Protein AF-A0A2V2DXI4-F1 (afdb_monomer)

Sequence (192 aa):
MDDRGEFLRASFVPLRGREAAPEGGEKAQSMTRRKEFWTGEEGLRLVEGWARDGEDDRSIARHMGVPERTLRRWRRALEKLDEAIRRGRGAAWDVETALLYKATGYDKPVMKTYKVKCVDYDPATGKKVREREELKTAEEEVHVPGNTTAQVFWLKNRRPDRWRDKPGAPDTAAEEDDNLFAALAEAVEREV

Foldseek 3Di:
DDDDDDPPDPPPPDDDDPPPPPVPVVVVVVVVVLLVCCLDPVVLQVLLQCLLVVDDLCVSCVVSVHHSVVSVVSLVVRVSSVVSSVNSVVNVVVVVVVLVCQAAWDKDWDWDWDFDWDFDADPVPRDTDDTDTDTDIDTDIDIDHHDPVSVLVVCCVPCVVPRPPDPDDPPPPPPDPVVVVVVVVVVVVVVD

Secondary structure (DSSP, 8-state):
---------------------SHHHHHHHHHHHHHHHHHSHHHHHHHHHHHHTT--HHHHHHHTTS-HHHHHHHHHH-HHHHHHHHHHHHHHHHHHHHHHHHHHEEEEEEEEEEEEEEEEEPTTT--EEEEEEEEEEEEEEEEEEPPHHHHHHHHHHH-HHHH-SS-PPPTT-SSSHHHHHHHHHHHHHTT-

Solvent-accessible surface area (backbone atoms only — not comparable to full-atom values): 11484 Å² total; per-residue (Å²): 140,74,91,79,86,82,78,81,73,81,80,79,75,76,94,80,76,82,75,76,71,70,62,70,59,57,55,49,53,54,49,51,55,49,50,53,46,45,71,31,72,68,38,32,51,52,47,16,49,44,22,44,74,63,55,51,70,60,54,52,16,55,77,67,74,42,57,47,73,53,46,57,51,41,40,77,75,32,62,68,47,38,47,26,36,49,53,15,42,44,54,48,51,54,50,51,50,52,46,46,43,43,29,68,27,49,75,43,78,43,82,45,78,41,83,40,78,48,70,46,59,38,92,89,75,71,46,82,73,46,80,47,82,42,82,44,76,46,83,40,80,45,78,41,77,43,34,67,68,49,42,52,54,50,42,28,73,76,42,39,90,80,52,38,98,67,74,69,79,72,97,72,81,83,83,66,68,72,64,56,57,52,55,53,50,55,54,57,65,71,76,113

Nearest PDB structures (foldseek):
  3wev-assembly1_A  TM=4.164E-01  e=8.731E+00  Marinomonas mediterranea MMB-1
  3wev-assembly1_B  TM=4.147E-01  e=8.731E+00  Marinomonas mediterranea MMB-1
  4zor-assembly1_E  TM=2.091E-01  e=1.242E+00  Emesvirus zinderi
  1aq3-assembly1_A  TM=2.315E-01  e=2.524E+00  Escherichia phage MS2
  8y3v-assembly1_C  TM=2.127E-01  e=3.598E+00  Emesvirus zinderi

Mean predicted aligned error: 18.74 Å

pLDDT: mean 72.5, std 16.74, range [34.12, 93.12]

Radius of gyration: 37.99 Å; Cα contacts (8 Å, |Δi|>4): 162; chains: 1; bounding box: 105×72×119 Å

Structure (mmCIF, N/CA/C/O backbone):
data_AF-A0A2V2DXI4-F1
#
_entry.id   AF-A0A2V2DXI4-F1
#
loop_
_atom_site.group_PDB
_atom_site.id
_atom_site.type_symbol
_atom_site.label_atom_id
_atom_site.label_alt_id
_atom_site.label_comp_id
_atom_site.label_asym_id
_atom_site.label_entity_id
_atom_site.label_seq_id
_atom_site.pdbx_PDB_ins_code
_atom_site.Cartn_x
_atom_site.Cartn_y
_atom_site.Cartn_z
_atom_site.occupancy
_atom_site.B_iso_or_equiv
_atom_site.auth_seq_id
_atom_site.auth_comp_id
_atom_site.auth_asym_id
_atom_site.auth_atom_id
_atom_site.pdbx_PDB_model_num
ATOM 1 N N . MET A 1 1 ? 67.296 -21.202 -67.507 1.00 36.28 1 MET A N 1
ATOM 2 C CA . MET A 1 1 ? 67.569 -20.138 -68.487 1.00 36.28 1 MET A CA 1
ATOM 3 C C . MET A 1 1 ? 66.246 -19.800 -69.148 1.00 36.28 1 MET A C 1
ATOM 5 O O . MET A 1 1 ? 65.795 -20.569 -69.978 1.00 36.28 1 MET A O 1
ATOM 9 N N . ASP A 1 2 ? 65.485 -18.797 -68.752 1.00 43.41 2 ASP A N 1
ATOM 10 C CA . ASP A 1 2 ? 65.705 -17.735 -67.785 1.00 43.41 2 ASP A CA 1
ATOM 11 C C . ASP A 1 2 ? 64.341 -17.295 -67.258 1.00 43.41 2 ASP A C 1
ATOM 13 O O . ASP A 1 2 ? 63.344 -17.273 -67.982 1.00 43.41 2 ASP A O 1
ATOM 17 N N . ASP A 1 3 ? 64.349 -16.978 -65.969 1.00 38.50 3 ASP A N 1
ATOM 18 C CA . ASP A 1 3 ? 63.414 -16.113 -65.268 1.00 38.50 3 ASP A CA 1
ATOM 19 C C . ASP A 1 3 ? 62.831 -15.014 -66.164 1.00 38.50 3 ASP A C 1
ATOM 21 O O . ASP A 1 3 ? 63.582 -14.336 -66.861 1.00 38.50 3 ASP A O 1
ATOM 25 N N . ARG A 1 4 ? 61.524 -14.748 -66.049 1.00 41.25 4 ARG A N 1
ATOM 26 C CA . ARG A 1 4 ? 61.014 -13.621 -65.243 1.00 41.25 4 ARG A CA 1
ATOM 27 C C . ARG A 1 4 ? 59.522 -13.792 -64.983 1.00 41.25 4 ARG A C 1
ATOM 29 O O . ARG A 1 4 ? 58.715 -13.834 -65.905 1.00 41.25 4 ARG A O 1
ATOM 36 N N . GLY A 1 5 ? 59.171 -13.850 -63.702 1.00 37.97 5 GLY A N 1
ATOM 37 C CA . GLY A 1 5 ? 57.794 -13.765 -63.245 1.00 37.97 5 GLY A CA 1
ATOM 38 C C . GLY A 1 5 ? 57.197 -12.382 -63.503 1.00 37.97 5 GLY A C 1
ATOM 39 O O . GLY A 1 5 ? 57.732 -11.367 -63.055 1.00 37.97 5 GLY A O 1
ATOM 40 N N . GLU A 1 6 ? 56.048 -12.358 -64.171 1.00 41.03 6 GLU A N 1
ATOM 41 C CA . GLU A 1 6 ? 55.136 -11.220 -64.163 1.00 41.03 6 GLU A CA 1
ATOM 42 C C . GLU A 1 6 ? 54.137 -11.397 -63.021 1.00 41.03 6 GLU A C 1
ATOM 44 O O . GLU A 1 6 ? 53.105 -12.058 -63.114 1.00 41.03 6 GLU A O 1
ATOM 49 N N . PHE A 1 7 ? 54.503 -10.791 -61.894 1.00 36.44 7 PHE A N 1
ATOM 50 C CA . PHE A 1 7 ? 53.617 -10.501 -60.781 1.00 36.44 7 PHE A CA 1
ATOM 51 C C . PHE A 1 7 ? 52.479 -9.594 -61.269 1.00 36.44 7 PHE A C 1
ATOM 53 O O . PHE A 1 7 ? 52.655 -8.379 -61.395 1.00 36.44 7 PHE A O 1
ATOM 60 N N . LEU A 1 8 ? 51.291 -10.163 -61.488 1.00 42.94 8 LEU A N 1
ATOM 61 C CA . LEU A 1 8 ? 50.055 -9.386 -61.499 1.00 42.94 8 LEU A CA 1
ATOM 62 C C . LEU A 1 8 ? 49.864 -8.805 -60.098 1.00 42.94 8 LEU A C 1
ATOM 64 O O . LEU A 1 8 ? 49.482 -9.483 -59.144 1.00 42.94 8 LEU A O 1
ATOM 68 N N . ARG A 1 9 ? 50.236 -7.530 -59.985 1.00 43.06 9 ARG A N 1
ATOM 69 C CA . ARG A 1 9 ? 50.125 -6.710 -58.789 1.00 43.06 9 ARG A CA 1
ATOM 70 C C . ARG A 1 9 ? 48.701 -6.775 -58.254 1.00 43.06 9 ARG A C 1
ATOM 72 O O . ARG A 1 9 ? 47.764 -6.317 -58.900 1.00 43.06 9 ARG A O 1
ATOM 79 N N . ALA A 1 10 ? 48.593 -7.275 -57.029 1.00 40.75 10 ALA A N 1
ATOM 80 C CA . ALA A 1 10 ? 47.489 -6.998 -56.137 1.00 40.75 10 ALA A CA 1
ATOM 81 C C . ALA A 1 10 ? 47.243 -5.481 -56.092 1.00 40.75 10 ALA A C 1
ATOM 83 O O . ALA A 1 10 ? 48.003 -4.727 -55.482 1.00 40.75 10 ALA A O 1
ATOM 84 N N . SER A 1 11 ? 46.170 -5.026 -56.730 1.00 34.12 11 SER A N 1
ATOM 85 C CA . SER A 1 11 ? 45.548 -3.741 -56.439 1.00 34.12 11 SER A CA 1
ATOM 86 C C . SER A 1 11 ? 44.779 -3.881 -55.126 1.00 34.12 11 SER A C 1
ATOM 88 O O . SER A 1 11 ? 43.558 -3.992 -55.077 1.00 34.12 11 SER A O 1
ATOM 90 N N . PHE A 1 12 ? 45.544 -3.887 -54.034 1.00 39.78 12 PHE A N 1
ATOM 91 C CA . PHE A 1 12 ? 45.064 -3.560 -52.700 1.00 39.78 12 PHE A CA 1
ATOM 92 C C . PHE A 1 12 ? 44.589 -2.102 -52.729 1.00 39.78 12 PHE A C 1
ATOM 94 O O . PHE A 1 12 ? 45.371 -1.171 -52.543 1.00 39.78 12 PHE A O 1
ATOM 101 N N . VAL A 1 13 ? 43.310 -1.897 -53.047 1.00 45.75 13 VAL A N 1
ATOM 102 C CA . VAL A 1 13 ? 42.637 -0.614 -52.841 1.00 45.75 13 VAL A CA 1
ATOM 103 C C . VAL A 1 13 ? 42.272 -0.552 -51.356 1.00 45.75 13 VAL A C 1
ATOM 105 O O . VAL A 1 13 ? 41.484 -1.377 -50.890 1.00 45.75 13 VAL A O 1
ATOM 108 N N . PRO A 1 14 ? 42.862 0.371 -50.580 1.00 36.50 14 PRO A N 1
ATOM 109 C CA . PRO A 1 14 ? 42.604 0.459 -49.157 1.00 36.50 14 PRO A CA 1
ATOM 110 C C . PRO A 1 14 ? 41.185 0.972 -48.905 1.00 36.50 14 PRO A C 1
ATOM 112 O O . PRO A 1 14 ? 40.717 1.924 -49.531 1.00 36.50 14 PRO A O 1
ATOM 115 N N . LEU A 1 15 ? 40.539 0.321 -47.939 1.00 46.78 15 LEU A N 1
ATOM 116 C CA . LEU A 1 15 ? 39.284 0.682 -47.287 1.00 46.78 15 LEU A CA 1
ATOM 117 C C . LEU A 1 15 ? 39.112 2.206 -47.161 1.00 46.78 15 LEU A C 1
ATOM 119 O O . LEU A 1 15 ? 39.779 2.856 -46.354 1.00 46.78 15 LEU A O 1
ATOM 123 N N . ARG A 1 16 ? 38.163 2.775 -47.907 1.00 39.03 16 ARG A N 1
ATOM 124 C CA . ARG A 1 16 ? 37.648 4.126 -47.673 1.00 39.03 16 ARG A CA 1
ATOM 125 C C . ARG A 1 16 ? 36.130 4.088 -47.741 1.00 39.03 16 ARG A C 1
ATOM 127 O O . ARG A 1 16 ? 35.568 3.781 -48.783 1.00 39.03 16 ARG A O 1
ATOM 134 N N . GLY A 1 17 ? 35.501 4.407 -46.613 1.00 34.81 17 GLY A N 1
ATOM 135 C CA . GLY A 1 17 ? 34.060 4.624 -46.528 1.00 34.81 17 GLY A CA 1
ATOM 136 C C . GLY A 1 17 ? 33.269 3.504 -45.861 1.00 34.81 17 GLY A C 1
ATOM 137 O O . GLY A 1 17 ? 32.209 3.139 -46.348 1.00 34.81 17 GLY A O 1
ATOM 138 N N . ARG A 1 18 ? 33.715 2.995 -44.704 1.00 40.88 18 ARG A N 1
ATOM 139 C CA . ARG A 1 18 ? 32.726 2.609 -43.690 1.00 40.88 18 ARG A CA 1
ATOM 140 C C . ARG A 1 18 ? 32.116 3.939 -43.246 1.00 40.88 18 ARG A C 1
ATOM 142 O O . ARG A 1 18 ? 32.742 4.646 -42.460 1.00 40.88 18 ARG A O 1
ATOM 149 N N . GLU A 1 19 ? 30.993 4.343 -43.839 1.00 37.78 19 GLU A N 1
ATOM 150 C CA . GLU A 1 19 ? 30.154 5.382 -43.244 1.00 37.78 19 GLU A CA 1
ATOM 151 C C . GLU A 1 19 ? 29.880 4.921 -41.815 1.00 37.78 19 GLU A C 1
ATOM 153 O O . GLU A 1 19 ? 29.182 3.936 -41.568 1.00 37.78 19 GLU A O 1
ATOM 158 N N . ALA A 1 20 ? 30.553 5.563 -40.862 1.00 43.47 20 ALA A N 1
ATOM 159 C CA . ALA A 1 20 ? 30.214 5.438 -39.467 1.00 43.47 20 ALA A CA 1
ATOM 160 C C . ALA A 1 20 ? 28.817 6.039 -39.343 1.00 43.47 20 ALA A C 1
ATOM 162 O O . ALA A 1 20 ? 28.656 7.258 -39.328 1.00 43.47 20 ALA A O 1
ATOM 163 N N . ALA A 1 21 ? 27.814 5.165 -39.328 1.00 39.69 21 ALA A N 1
ATOM 164 C CA . ALA A 1 21 ? 26.450 5.536 -39.025 1.00 39.69 21 ALA A CA 1
ATOM 165 C C . ALA A 1 21 ? 26.453 6.415 -37.757 1.00 39.69 21 ALA A C 1
ATOM 167 O O . ALA A 1 21 ? 27.116 6.052 -36.774 1.00 39.69 21 ALA A O 1
ATOM 168 N N . PRO A 1 22 ? 25.736 7.553 -37.731 1.00 42.88 22 PRO A N 1
ATOM 169 C CA . PRO A 1 22 ? 25.632 8.414 -36.555 1.00 42.88 22 PRO A CA 1
ATOM 170 C C . PRO A 1 22 ? 24.753 7.776 -35.460 1.00 42.88 22 PRO A C 1
ATOM 172 O O . PRO A 1 22 ? 23.960 8.442 -34.804 1.00 42.88 22 PRO A O 1
ATOM 175 N N . GLU A 1 23 ? 24.890 6.473 -35.205 1.00 51.91 23 GLU A N 1
ATOM 176 C CA . GLU A 1 23 ? 24.039 5.742 -34.264 1.00 51.91 23 GLU A CA 1
ATOM 177 C C . GLU A 1 23 ? 24.275 6.141 -32.801 1.00 51.91 23 GLU A C 1
ATOM 179 O O . GLU A 1 23 ? 23.412 5.921 -31.952 1.00 51.91 23 GLU A O 1
ATOM 184 N N . GLY A 1 24 ? 25.426 6.737 -32.477 1.00 48.44 24 GLY A N 1
ATOM 185 C CA . GLY A 1 24 ? 25.733 7.176 -31.114 1.00 48.44 24 GLY A CA 1
ATOM 186 C C . GLY A 1 24 ? 24.965 8.432 -30.684 1.00 48.44 24 GLY A C 1
ATOM 187 O O . GLY A 1 24 ? 24.559 8.536 -29.527 1.00 48.44 24 GLY A O 1
ATOM 188 N N . GLY A 1 25 ? 24.739 9.369 -31.612 1.00 43.16 25 GLY A N 1
ATOM 189 C CA . GLY A 1 25 ? 24.127 10.673 -31.331 1.00 43.16 25 GLY A CA 1
ATOM 190 C C . GLY A 1 25 ? 22.606 10.610 -31.192 1.00 43.16 25 GLY A C 1
ATOM 191 O O . GLY A 1 25 ? 22.052 11.125 -30.220 1.00 43.16 25 GLY A O 1
ATOM 192 N N . GLU A 1 26 ? 21.928 9.910 -32.106 1.00 49.62 26 GLU A N 1
ATOM 193 C CA . GLU A 1 26 ? 20.466 9.749 -32.075 1.00 49.62 26 GLU A CA 1
ATOM 194 C C . GLU A 1 26 ? 20.000 8.903 -30.885 1.00 49.62 26 GLU A C 1
ATOM 196 O O . GLU A 1 26 ? 19.029 9.251 -30.207 1.00 49.62 26 GLU A O 1
ATOM 201 N N . LYS A 1 27 ? 20.726 7.824 -30.554 1.00 53.38 27 LYS A N 1
ATOM 202 C CA . LYS A 1 27 ? 20.421 6.988 -29.380 1.00 53.38 27 LYS A CA 1
ATOM 203 C C . LYS A 1 27 ? 20.588 7.773 -28.074 1.00 53.38 27 LYS A C 1
ATOM 205 O O . LYS A 1 27 ? 19.775 7.605 -27.165 1.00 53.38 27 LYS A O 1
ATOM 210 N N . ALA A 1 28 ? 21.584 8.659 -27.984 1.00 55.88 28 ALA A N 1
ATOM 211 C CA . ALA A 1 28 ? 21.785 9.525 -26.823 1.00 55.88 28 ALA A CA 1
ATOM 212 C C . ALA A 1 28 ? 20.678 10.587 -26.689 1.00 55.88 28 ALA A C 1
ATOM 214 O O . ALA A 1 28 ? 20.107 10.729 -25.608 1.00 55.88 28 ALA A O 1
ATOM 215 N N . GLN A 1 29 ? 20.301 11.265 -27.780 1.00 54.53 29 GLN A N 1
ATOM 216 C CA . GLN A 1 29 ? 19.187 12.228 -27.782 1.00 54.53 29 GLN A CA 1
ATOM 217 C C . GLN A 1 29 ? 17.843 11.558 -27.446 1.00 54.53 29 GLN A C 1
ATOM 219 O O . GLN A 1 29 ? 17.057 12.085 -26.658 1.00 54.53 29 GLN A O 1
ATOM 224 N N . SER A 1 30 ? 17.611 10.350 -27.966 1.00 63.38 30 SER A N 1
ATOM 225 C CA . SER A 1 30 ? 16.450 9.514 -27.639 1.00 63.38 30 SER A CA 1
ATOM 226 C C . SER A 1 30 ? 16.413 9.106 -26.158 1.00 63.38 30 SER A C 1
ATOM 228 O O . SER A 1 30 ? 15.341 9.042 -25.554 1.00 63.38 30 SER A O 1
ATOM 230 N N . MET A 1 31 ? 17.564 8.828 -25.540 1.00 65.94 31 MET A N 1
ATOM 231 C CA . MET A 1 31 ? 17.649 8.513 -24.107 1.00 65.94 31 MET A CA 1
ATOM 232 C C . MET A 1 31 ? 17.403 9.738 -23.220 1.00 65.94 31 MET A C 1
ATOM 234 O O . MET A 1 31 ? 16.759 9.602 -22.180 1.00 65.94 31 MET A O 1
ATOM 238 N N . THR A 1 32 ? 17.867 10.922 -23.627 1.00 71.81 32 THR A N 1
ATOM 239 C CA . THR A 1 32 ? 17.619 12.182 -22.906 1.00 71.81 32 THR A CA 1
ATOM 240 C C . THR A 1 32 ? 16.139 12.561 -22.940 1.00 71.81 32 THR A C 1
ATOM 242 O O . THR A 1 32 ? 15.561 12.789 -21.882 1.00 71.81 32 THR A O 1
ATOM 245 N N . ARG A 1 33 ? 15.487 12.486 -24.110 1.00 78.44 33 ARG A N 1
ATOM 246 C CA . ARG A 1 33 ? 14.035 12.725 -24.238 1.00 78.44 33 ARG A CA 1
ATOM 247 C C . ARG A 1 33 ? 13.196 11.744 -23.420 1.00 78.44 33 ARG A C 1
ATOM 249 O O . ARG A 1 33 ? 12.235 12.136 -22.768 1.00 78.44 33 ARG A O 1
ATOM 256 N N . ARG A 1 34 ? 13.577 10.459 -23.405 1.00 79.31 34 ARG A N 1
ATOM 257 C CA . ARG A 1 34 ? 12.927 9.460 -22.538 1.00 79.31 34 ARG A CA 1
ATOM 258 C C . ARG A 1 34 ? 13.085 9.821 -21.066 1.00 79.31 34 ARG A C 1
ATOM 260 O O . ARG A 1 34 ? 12.117 9.750 -20.321 1.00 79.31 34 ARG A O 1
ATOM 267 N N . LYS A 1 35 ? 14.287 10.221 -20.645 1.00 82.31 35 LYS A N 1
ATOM 268 C CA . LYS A 1 35 ? 14.541 10.626 -19.260 1.00 82.31 35 LYS A CA 1
ATOM 269 C C . LYS A 1 35 ? 13.663 11.812 -18.855 1.00 82.31 35 LYS A C 1
ATOM 271 O O . LYS A 1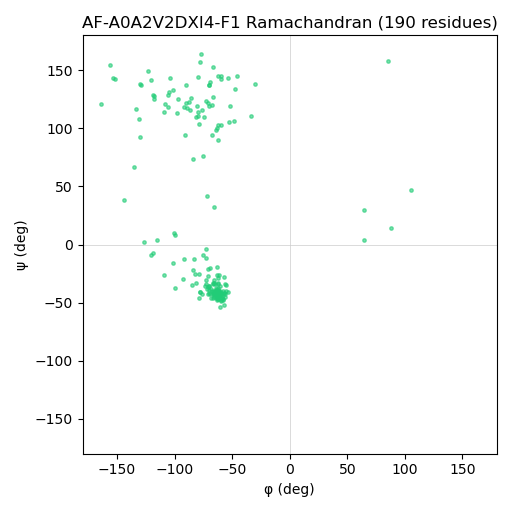 35 ? 13.086 11.763 -17.779 1.00 82.31 35 LYS A O 1
ATOM 276 N N . GLU A 1 36 ? 13.530 12.818 -19.718 1.00 86.81 36 GLU A N 1
ATOM 277 C CA . GLU A 1 36 ? 12.665 13.985 -19.489 1.00 86.81 36 GLU A CA 1
ATOM 278 C C . GLU A 1 36 ? 11.197 13.583 -19.288 1.00 86.81 36 GLU A C 1
ATOM 280 O O . GLU A 1 36 ? 10.580 14.007 -18.310 1.00 86.81 36 GLU A O 1
ATOM 285 N N . PHE A 1 37 ? 10.666 12.692 -20.133 1.00 89.12 37 PHE A N 1
ATOM 286 C CA . PHE A 1 37 ? 9.301 12.171 -19.990 1.00 89.12 37 PHE A CA 1
ATOM 287 C C . PHE A 1 37 ? 9.086 11.447 -18.652 1.00 89.12 37 PHE A C 1
ATOM 289 O O . PHE A 1 37 ? 8.140 11.747 -17.927 1.00 89.12 37 PHE A O 1
ATOM 296 N N . TRP A 1 38 ? 9.997 10.543 -18.278 1.00 89.44 38 TRP A N 1
ATOM 297 C CA . TRP A 1 38 ? 9.896 9.779 -17.027 1.00 89.44 38 TRP A CA 1
ATOM 298 C C . TRP A 1 38 ? 10.176 10.612 -15.766 1.00 89.44 38 TRP A C 1
ATOM 300 O O . TRP A 1 38 ? 9.895 10.160 -14.658 1.00 89.44 38 TRP A O 1
ATOM 310 N N . THR A 1 39 ? 10.707 11.829 -15.919 1.00 87.56 39 THR A N 1
ATOM 311 C CA . THR A 1 39 ? 10.773 12.838 -14.848 1.00 87.56 39 THR A CA 1
ATOM 312 C C . THR A 1 39 ? 9.571 13.782 -14.812 1.00 87.56 39 THR A C 1
ATOM 314 O O . THR A 1 39 ? 9.423 14.525 -13.841 1.00 87.56 39 THR A O 1
ATOM 317 N N . GLY A 1 40 ? 8.739 13.774 -15.854 1.00 90.25 40 GLY A N 1
ATOM 318 C CA . GLY A 1 40 ? 7.508 14.549 -15.936 1.00 90.25 40 GLY A CA 1
ATOM 319 C C . GLY A 1 40 ? 6.376 13.933 -15.116 1.00 90.25 40 GLY A C 1
ATOM 320 O O . GLY A 1 40 ? 6.422 12.767 -14.728 1.00 90.25 40 GLY A O 1
ATOM 321 N N . GLU A 1 41 ? 5.336 14.721 -14.862 1.00 89.56 41 GLU A N 1
ATOM 322 C CA . GLU A 1 41 ? 4.200 14.323 -14.022 1.00 89.56 41 GLU A CA 1
ATOM 323 C C . GLU A 1 41 ? 3.469 13.078 -14.554 1.00 89.56 41 GLU A C 1
ATOM 325 O O . GLU A 1 41 ? 3.166 12.163 -13.789 1.00 89.56 41 GLU A O 1
ATOM 330 N N . GLU A 1 42 ? 3.258 12.992 -15.870 1.00 87.81 42 GLU A N 1
ATOM 331 C CA . GLU A 1 42 ? 2.602 11.844 -16.510 1.00 87.81 42 GLU A CA 1
ATOM 332 C C . GLU A 1 42 ? 3.415 10.551 -16.364 1.00 87.81 42 GLU A C 1
ATOM 334 O O . GLU A 1 42 ? 2.874 9.512 -15.981 1.00 87.81 42 GLU A O 1
ATOM 339 N N . GLY A 1 43 ? 4.727 10.616 -16.612 1.00 90.62 43 GLY A N 1
ATOM 340 C CA . GLY A 1 43 ? 5.623 9.469 -16.475 1.00 90.62 43 GLY A CA 1
ATOM 341 C C . GLY A 1 43 ? 5.715 8.979 -15.029 1.00 90.62 43 GLY A C 1
ATOM 342 O O . GLY A 1 43 ? 5.645 7.775 -14.779 1.00 90.62 43 GLY A O 1
ATOM 343 N N . LEU A 1 44 ? 5.802 9.903 -14.066 1.00 93.12 44 LEU A N 1
ATOM 344 C CA . LEU A 1 44 ? 5.799 9.572 -12.638 1.00 93.12 44 LEU A CA 1
ATOM 345 C C . LEU A 1 44 ? 4.487 8.905 -12.210 1.00 93.12 44 LEU A C 1
ATOM 347 O O . LEU A 1 44 ? 4.518 7.933 -11.456 1.00 93.12 44 LEU A O 1
ATOM 351 N N . ARG A 1 45 ? 3.347 9.382 -12.721 1.00 90.81 45 ARG A N 1
ATOM 352 C CA . ARG A 1 45 ? 2.026 8.811 -12.430 1.00 90.81 45 ARG A CA 1
ATOM 353 C C . ARG A 1 45 ? 1.876 7.385 -12.962 1.00 90.81 45 ARG A C 1
ATOM 355 O O . ARG A 1 45 ? 1.321 6.540 -12.265 1.00 90.81 45 ARG A O 1
ATOM 362 N N . LEU A 1 46 ? 2.382 7.103 -14.164 1.00 92.38 46 LEU A N 1
ATOM 363 C CA . LEU A 1 46 ? 2.387 5.748 -14.732 1.00 92.38 46 LEU A CA 1
ATOM 364 C C . LEU A 1 46 ? 3.244 4.793 -13.897 1.00 92.38 46 LEU A C 1
ATOM 366 O O . LEU A 1 46 ? 2.790 3.712 -13.532 1.00 92.38 46 LEU A O 1
ATOM 370 N N . VAL A 1 47 ? 4.459 5.221 -13.547 1.00 93.00 47 VAL A N 1
ATOM 371 C CA . VAL A 1 47 ? 5.393 4.409 -12.759 1.00 93.00 47 VAL A CA 1
ATOM 372 C C . VAL A 1 47 ? 4.858 4.135 -11.354 1.00 93.00 47 VAL A C 1
ATOM 374 O O . VAL A 1 47 ? 4.997 3.020 -10.854 1.00 93.00 47 VAL A O 1
ATOM 377 N N . GLU A 1 48 ? 4.221 5.120 -10.721 1.00 90.69 48 GLU A N 1
ATOM 378 C CA . GLU A 1 48 ? 3.525 4.911 -9.452 1.00 90.69 48 GLU A CA 1
ATOM 379 C C . GLU A 1 48 ? 2.374 3.904 -9.594 1.00 90.69 48 GLU A C 1
ATOM 381 O O . GLU A 1 48 ? 2.230 3.034 -8.738 1.00 90.69 48 GLU A O 1
ATOM 386 N N . GLY A 1 49 ? 1.579 4.000 -10.666 1.00 87.69 49 GLY A N 1
ATOM 387 C CA . GLY A 1 49 ? 0.492 3.063 -10.958 1.00 87.69 49 GLY A CA 1
ATOM 388 C C . GLY A 1 49 ? 0.989 1.622 -11.054 1.00 87.69 49 GLY A C 1
ATOM 389 O O . GLY A 1 49 ? 0.532 0.766 -10.305 1.00 87.69 49 GLY A O 1
ATOM 390 N N . TRP A 1 50 ? 2.014 1.372 -11.869 1.00 91.06 50 TRP A N 1
ATOM 391 C CA . TRP A 1 50 ? 2.615 0.038 -11.992 1.00 91.06 50 TRP A CA 1
ATOM 392 C C . TRP A 1 50 ? 3.228 -0.457 -10.679 1.00 91.06 50 TRP A C 1
ATOM 394 O O . TRP A 1 50 ? 3.105 -1.627 -10.319 1.00 91.06 50 TRP A O 1
ATOM 404 N N . ALA A 1 51 ? 3.870 0.436 -9.924 1.00 89.12 51 ALA A N 1
ATOM 405 C CA . ALA A 1 51 ? 4.416 0.101 -8.615 1.00 89.12 51 ALA A CA 1
ATOM 406 C C . ALA A 1 51 ? 3.317 -0.257 -7.597 1.00 89.12 51 ALA A C 1
ATOM 408 O O . ALA A 1 51 ? 3.535 -1.128 -6.754 1.00 89.12 51 ALA A O 1
ATOM 409 N N . ARG A 1 52 ? 2.146 0.383 -7.691 1.00 82.69 52 ARG A N 1
ATOM 410 C CA . ARG A 1 52 ? 0.949 0.076 -6.898 1.00 82.69 52 ARG A CA 1
ATOM 411 C C . ARG A 1 52 ? 0.312 -1.253 -7.292 1.00 82.69 52 ARG A C 1
ATOM 413 O O . ARG A 1 52 ? -0.153 -1.970 -6.412 1.00 82.69 52 ARG A O 1
ATOM 420 N N . ASP A 1 53 ? 0.347 -1.598 -8.572 1.00 82.56 53 ASP A N 1
ATOM 421 C CA . ASP A 1 53 ? -0.129 -2.889 -9.081 1.00 82.56 53 ASP A CA 1
ATOM 422 C C . ASP A 1 53 ? 0.814 -4.055 -8.717 1.00 82.56 53 ASP A C 1
ATOM 424 O O . ASP A 1 53 ? 0.504 -5.220 -8.962 1.00 82.56 53 ASP A O 1
ATOM 428 N N . GLY A 1 54 ? 1.950 -3.758 -8.074 1.00 83.38 54 GLY A N 1
ATOM 429 C CA . GLY A 1 54 ? 2.889 -4.750 -7.558 1.00 83.38 54 GLY A CA 1
ATOM 430 C C . GLY A 1 54 ? 3.949 -5.190 -8.566 1.00 83.38 54 GLY A C 1
ATOM 431 O O . GLY A 1 54 ? 4.632 -6.184 -8.322 1.00 83.38 54 GLY A O 1
ATOM 432 N N . GLU A 1 55 ? 4.130 -4.465 -9.673 1.00 89.06 55 GLU A N 1
ATOM 433 C CA . GLU A 1 55 ? 5.128 -4.832 -10.677 1.00 89.06 55 GLU A CA 1
ATOM 434 C C . GLU A 1 55 ? 6.562 -4.801 -10.132 1.00 89.06 55 GLU A C 1
ATOM 436 O O . GLU A 1 55 ? 6.948 -3.962 -9.308 1.00 89.06 55 GLU A O 1
ATOM 441 N N . ASP A 1 56 ? 7.393 -5.723 -10.617 1.00 87.56 56 ASP A N 1
ATOM 442 C CA . ASP A 1 56 ? 8.819 -5.742 -10.324 1.00 87.56 56 ASP A CA 1
ATOM 443 C C . ASP A 1 56 ? 9.573 -4.698 -11.165 1.00 87.56 56 ASP A C 1
ATOM 445 O O . ASP A 1 56 ? 9.135 -4.260 -12.230 1.00 87.56 56 ASP A O 1
ATOM 449 N N . ASP A 1 57 ? 10.750 -4.284 -10.695 1.00 87.81 57 ASP A N 1
ATOM 450 C CA . ASP A 1 57 ? 11.563 -3.274 -11.386 1.00 87.81 57 ASP A CA 1
ATOM 451 C C . ASP A 1 57 ? 11.907 -3.679 -12.832 1.00 87.81 57 ASP A C 1
ATOM 453 O O . ASP A 1 57 ? 12.092 -2.822 -13.697 1.00 87.81 57 ASP A O 1
ATOM 457 N N . ARG A 1 58 ? 11.980 -4.985 -13.118 1.00 90.81 58 ARG A N 1
ATOM 458 C CA . ARG A 1 58 ? 12.226 -5.503 -14.465 1.00 90.81 58 ARG A CA 1
ATOM 459 C C . ARG A 1 58 ? 11.031 -5.266 -15.390 1.00 90.81 58 ARG A C 1
ATOM 461 O O . ARG A 1 58 ? 11.245 -4.905 -16.548 1.00 90.81 58 ARG A O 1
ATOM 468 N N . SER A 1 59 ? 9.798 -5.461 -14.925 1.00 89.44 59 SER A N 1
ATOM 469 C CA . SER A 1 59 ? 8.586 -5.186 -15.713 1.00 89.44 59 SER A CA 1
ATOM 470 C C . SER A 1 59 ? 8.362 -3.693 -15.895 1.00 89.44 59 SER A C 1
ATOM 472 O O . SER A 1 59 ? 8.205 -3.253 -17.032 1.00 89.44 59 SER A O 1
ATOM 474 N N . ILE A 1 60 ? 8.564 -2.900 -14.840 1.00 91.44 60 ILE A N 1
ATOM 475 C CA . ILE A 1 60 ? 8.532 -1.434 -14.925 1.00 91.44 60 ILE A CA 1
ATOM 476 C C . ILE A 1 60 ? 9.546 -0.933 -15.967 1.00 91.44 60 ILE A C 1
ATOM 478 O O . ILE A 1 60 ? 9.212 -0.127 -16.833 1.00 91.44 60 ILE A O 1
ATOM 482 N N . ALA A 1 61 ? 10.779 -1.455 -15.962 1.00 92.19 61 ALA A N 1
ATOM 483 C CA . ALA A 1 61 ? 11.787 -1.086 -16.957 1.00 92.19 61 ALA A CA 1
ATOM 484 C C . ALA A 1 61 ? 11.367 -1.455 -18.394 1.00 92.19 61 ALA A C 1
ATOM 486 O O . ALA A 1 61 ? 11.584 -0.665 -19.319 1.00 92.19 61 ALA A O 1
ATOM 487 N N . ARG A 1 62 ? 10.727 -2.621 -18.581 1.00 90.94 62 ARG A N 1
ATOM 488 C CA . ARG A 1 62 ? 10.170 -3.044 -19.877 1.00 90.94 62 ARG A CA 1
ATOM 489 C C . ARG A 1 62 ? 9.073 -2.093 -20.352 1.00 90.94 62 ARG A C 1
ATOM 491 O O . ARG A 1 62 ? 9.146 -1.651 -21.496 1.00 90.94 62 ARG A O 1
ATOM 498 N N . HIS A 1 63 ? 8.130 -1.720 -19.487 1.00 89.06 63 HIS A N 1
ATOM 499 C CA . HIS A 1 63 ? 7.076 -0.750 -19.805 1.00 89.06 63 HIS A CA 1
ATOM 500 C C . HIS A 1 63 ? 7.637 0.636 -20.142 1.00 89.06 63 HIS A C 1
ATOM 502 O O . HIS A 1 63 ? 7.145 1.311 -21.043 1.00 89.06 63 HIS A O 1
ATOM 508 N N . MET A 1 64 ? 8.741 1.027 -19.504 1.00 87.88 64 MET A N 1
ATOM 509 C CA . MET A 1 64 ? 9.444 2.275 -19.808 1.00 87.88 64 MET A CA 1
ATOM 510 C C . MET A 1 64 ? 10.276 2.240 -21.102 1.00 87.88 64 MET A C 1
ATOM 512 O O . MET A 1 64 ? 10.813 3.272 -21.522 1.00 87.88 64 MET A O 1
ATOM 516 N N . GLY A 1 65 ? 10.444 1.065 -21.720 1.00 88.38 65 GLY A N 1
ATOM 517 C CA . GLY A 1 65 ? 11.310 0.880 -22.885 1.00 88.38 65 GLY A CA 1
ATOM 518 C C . GLY A 1 65 ? 12.792 1.127 -22.580 1.00 88.38 65 GLY A C 1
ATOM 519 O O . GLY A 1 65 ? 13.542 1.586 -23.452 1.00 88.38 65 GLY A O 1
ATOM 520 N N . VAL A 1 66 ? 13.225 0.873 -21.338 1.00 90.19 66 VAL A N 1
ATOM 521 C CA . VAL A 1 66 ? 14.620 1.024 -20.904 1.00 90.19 66 VAL A CA 1
ATOM 522 C C . VAL A 1 66 ? 15.166 -0.283 -20.324 1.00 90.19 66 VAL A C 1
ATOM 524 O O . VAL A 1 66 ? 14.439 -1.055 -19.709 1.00 90.19 66 VAL A O 1
ATOM 527 N N . PRO A 1 67 ? 16.474 -0.555 -20.460 1.00 91.19 67 PRO A N 1
ATOM 528 C CA . PRO A 1 67 ? 17.097 -1.666 -19.749 1.00 91.19 67 PRO A CA 1
ATOM 529 C C . PRO A 1 67 ? 16.966 -1.505 -18.228 1.00 91.19 67 PRO A C 1
ATOM 531 O O . PRO A 1 67 ? 17.124 -0.400 -17.709 1.00 91.19 67 PRO A O 1
ATOM 534 N N . GLU A 1 68 ? 16.806 -2.609 -17.495 1.00 91.12 68 GLU A N 1
ATOM 535 C CA . GLU A 1 68 ? 16.687 -2.607 -16.025 1.00 91.12 68 GLU A CA 1
ATOM 536 C C . GLU A 1 68 ? 17.853 -1.873 -15.337 1.00 91.12 68 GLU A C 1
ATOM 538 O O . GLU A 1 68 ? 17.657 -1.064 -14.429 1.00 91.12 68 GLU A O 1
ATOM 543 N N . ARG A 1 69 ? 19.085 -2.069 -15.830 1.00 92.50 69 ARG A N 1
ATOM 544 C CA . ARG A 1 69 ? 20.278 -1.342 -15.355 1.00 92.50 69 ARG A CA 1
ATOM 545 C C . ARG A 1 69 ? 20.113 0.179 -15.425 1.00 92.50 69 ARG A C 1
ATOM 547 O O . ARG A 1 69 ? 20.632 0.905 -14.578 1.00 92.50 69 ARG A O 1
ATOM 554 N N . THR A 1 70 ? 19.399 0.661 -16.438 1.00 91.00 70 THR A N 1
ATOM 555 C CA . THR A 1 70 ? 19.164 2.083 -16.654 1.00 91.00 70 THR A CA 1
ATOM 556 C C . THR A 1 70 ? 18.120 2.601 -15.683 1.00 91.00 70 THR A C 1
ATOM 558 O O . THR A 1 70 ? 18.358 3.641 -15.078 1.00 91.00 70 THR A O 1
ATOM 561 N N . LEU A 1 71 ? 17.040 1.847 -15.451 1.00 91.44 71 LEU A N 1
ATOM 562 C CA . LEU A 1 71 ? 16.067 2.176 -14.410 1.00 91.44 71 LEU A CA 1
ATOM 563 C C . LEU A 1 71 ? 16.737 2.244 -13.032 1.00 91.44 71 LEU A C 1
ATOM 565 O O . LEU A 1 71 ? 16.585 3.238 -12.329 1.00 91.44 71 LEU A O 1
ATOM 569 N N . ARG A 1 72 ? 17.570 1.258 -12.673 1.00 92.00 72 ARG A N 1
ATOM 570 C CA . ARG A 1 72 ? 18.336 1.269 -11.410 1.00 92.00 72 ARG A CA 1
ATOM 571 C C . ARG A 1 72 ? 19.228 2.509 -11.283 1.00 92.00 72 ARG A C 1
ATOM 573 O O . ARG A 1 72 ? 19.294 3.114 -10.215 1.00 92.00 72 ARG A O 1
ATOM 580 N N . ARG A 1 73 ? 19.904 2.914 -12.366 1.00 92.56 73 ARG A N 1
ATOM 581 C CA . ARG A 1 73 ? 20.705 4.150 -12.396 1.00 92.56 73 ARG A CA 1
ATOM 582 C C . ARG A 1 73 ? 19.830 5.394 -12.245 1.00 92.56 73 ARG A C 1
ATOM 584 O O . ARG A 1 73 ? 20.219 6.316 -11.538 1.00 92.56 73 ARG A O 1
ATOM 591 N N . TRP A 1 74 ? 18.680 5.432 -12.908 1.00 92.50 74 TRP A N 1
ATOM 592 C CA . TRP A 1 74 ? 17.745 6.551 -12.847 1.00 92.50 74 TRP A CA 1
ATOM 593 C C . TRP A 1 74 ? 17.137 6.708 -11.464 1.00 92.50 74 TRP A C 1
ATOM 595 O O . TRP A 1 74 ? 17.161 7.816 -10.955 1.00 92.50 74 TRP A O 1
ATOM 605 N N . ARG A 1 75 ? 16.722 5.623 -10.807 1.00 91.81 75 ARG A N 1
ATOM 606 C CA . ARG A 1 75 ? 16.239 5.653 -9.418 1.00 91.81 75 ARG A CA 1
ATOM 607 C C . ARG A 1 75 ? 17.256 6.271 -8.454 1.00 91.81 75 ARG A C 1
ATOM 609 O O . ARG A 1 75 ? 16.892 7.065 -7.605 1.00 91.81 75 ARG A O 1
ATOM 616 N N . ARG A 1 76 ? 18.550 5.975 -8.625 1.00 91.62 76 ARG A N 1
ATOM 617 C CA . ARG A 1 76 ? 19.618 6.588 -7.809 1.00 91.62 76 ARG A CA 1
ATOM 618 C C . ARG A 1 76 ? 19.869 8.065 -8.125 1.00 91.62 76 ARG A C 1
ATOM 620 O O . ARG A 1 76 ? 20.389 8.776 -7.280 1.00 91.62 76 ARG A O 1
ATOM 627 N N . ALA A 1 77 ? 19.589 8.496 -9.353 1.00 89.38 77 ALA A N 1
ATOM 628 C CA . ALA A 1 77 ? 19.905 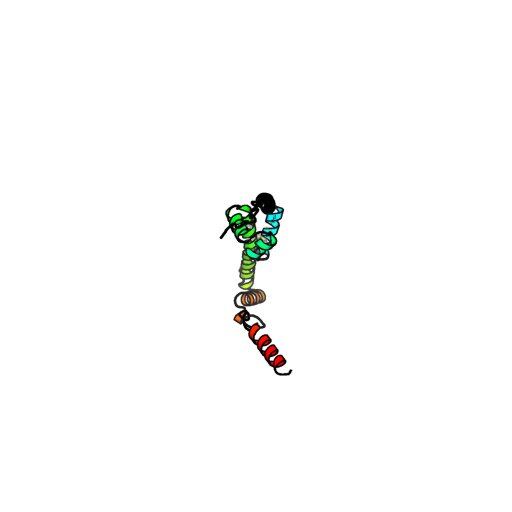9.840 -9.837 1.00 89.38 77 ALA A CA 1
ATOM 629 C C . ALA A 1 77 ? 18.698 10.795 -9.843 1.00 89.38 77 ALA A C 1
ATOM 631 O O . ALA A 1 77 ? 18.881 11.996 -10.016 1.00 89.38 77 ALA A O 1
ATOM 632 N N . LEU A 1 78 ? 17.478 10.266 -9.738 1.00 90.19 78 LEU A N 1
ATOM 633 C CA . LEU A 1 78 ? 16.213 10.982 -9.859 1.00 90.19 78 LEU A CA 1
ATOM 634 C C . LEU A 1 78 ? 15.329 10.627 -8.662 1.00 90.19 78 LEU A C 1
ATOM 636 O O . LEU A 1 78 ? 14.571 9.658 -8.709 1.00 90.19 78 LEU A O 1
ATOM 640 N N . GLU A 1 79 ? 15.409 11.435 -7.606 1.00 90.31 79 GLU A N 1
ATOM 641 C CA . GLU A 1 79 ? 14.676 11.198 -6.355 1.00 90.31 79 GLU A CA 1
ATOM 642 C C . GLU A 1 79 ? 13.163 11.095 -6.576 1.00 90.31 79 GLU A C 1
ATOM 644 O O . GLU A 1 79 ? 12.545 10.163 -6.078 1.00 90.31 79 GLU A O 1
ATOM 649 N N . LYS A 1 80 ? 12.581 11.961 -7.418 1.00 92.44 80 LYS A N 1
ATOM 650 C CA . LYS A 1 80 ? 11.137 11.950 -7.727 1.00 92.44 80 LYS A CA 1
ATOM 651 C C . LYS A 1 80 ? 10.646 10.623 -8.309 1.00 92.44 80 LYS A C 1
ATOM 653 O O . LYS A 1 80 ? 9.562 10.159 -7.970 1.00 92.44 80 LYS A O 1
ATOM 658 N N . LEU A 1 81 ? 11.436 10.013 -9.195 1.00 91.88 81 LEU A N 1
ATOM 659 C CA . LEU A 1 81 ? 11.088 8.731 -9.814 1.00 91.88 81 LEU A CA 1
ATOM 660 C C . LEU A 1 81 ? 11.133 7.604 -8.782 1.00 91.88 81 LEU A C 1
ATOM 662 O O . LEU A 1 81 ? 10.257 6.745 -8.742 1.00 91.88 81 LEU A O 1
ATOM 666 N N . ASP A 1 82 ? 12.159 7.616 -7.939 1.00 92.88 82 ASP A N 1
ATOM 667 C CA . ASP A 1 82 ? 12.328 6.624 -6.887 1.00 92.88 82 ASP A CA 1
ATOM 668 C C . ASP A 1 82 ? 11.255 6.762 -5.795 1.00 92.88 82 ASP A C 1
ATOM 670 O O . ASP A 1 82 ? 10.720 5.764 -5.316 1.00 92.88 82 ASP A O 1
ATOM 674 N N . GLU A 1 83 ? 10.881 7.995 -5.450 1.00 91.56 83 GLU A N 1
ATOM 675 C CA . GLU A 1 83 ? 9.772 8.310 -4.553 1.00 91.56 83 GLU A CA 1
ATOM 676 C C . GLU A 1 83 ? 8.427 7.844 -5.121 1.00 91.56 83 GLU A C 1
ATOM 678 O O . GLU A 1 83 ? 7.665 7.208 -4.399 1.00 91.56 83 GLU A O 1
ATOM 683 N N . ALA A 1 84 ? 8.151 8.064 -6.412 1.00 91.94 84 ALA A N 1
ATOM 684 C CA . ALA A 1 84 ? 6.932 7.574 -7.060 1.00 91.94 84 ALA A CA 1
ATOM 685 C C . ALA A 1 84 ? 6.812 6.041 -6.982 1.00 91.94 84 ALA A C 1
ATOM 687 O O . ALA A 1 84 ? 5.760 5.521 -6.609 1.00 91.94 84 ALA A O 1
ATOM 688 N N . ILE A 1 85 ? 7.906 5.314 -7.240 1.00 90.44 85 ILE A N 1
ATOM 689 C CA . ILE A 1 85 ? 7.942 3.850 -7.092 1.00 90.44 85 ILE A CA 1
ATOM 690 C C . ILE A 1 85 ? 7.715 3.448 -5.631 1.00 90.44 85 ILE A C 1
ATOM 692 O O . ILE A 1 85 ? 6.935 2.537 -5.356 1.00 90.44 85 ILE A O 1
ATOM 696 N N . ARG A 1 86 ? 8.377 4.112 -4.673 1.00 88.62 86 ARG A N 1
ATOM 697 C CA . ARG A 1 86 ? 8.190 3.813 -3.244 1.00 88.62 86 ARG A CA 1
ATOM 698 C C . ARG A 1 86 ? 6.766 4.083 -2.781 1.00 88.62 86 ARG A C 1
ATOM 700 O O . ARG A 1 86 ? 6.223 3.257 -2.061 1.00 88.62 86 ARG A O 1
ATOM 707 N N . ARG A 1 87 ? 6.161 5.194 -3.204 1.00 87.00 87 ARG A N 1
ATOM 708 C CA . ARG A 1 87 ? 4.783 5.564 -2.863 1.00 87.00 87 ARG A CA 1
ATOM 709 C C . ARG A 1 87 ? 3.784 4.555 -3.418 1.00 87.00 87 ARG A C 1
ATOM 711 O O . ARG A 1 87 ? 2.930 4.092 -2.669 1.00 87.00 87 ARG A O 1
ATOM 718 N N . GLY A 1 88 ? 3.949 4.143 -4.677 1.00 84.81 88 GLY A N 1
ATOM 719 C CA . GLY A 1 88 ? 3.131 3.085 -5.274 1.00 84.81 88 GLY A CA 1
ATOM 720 C C . GLY A 1 88 ? 3.228 1.778 -4.484 1.00 84.81 88 GLY A C 1
ATOM 721 O O . GLY A 1 88 ? 2.209 1.223 -4.083 1.00 84.81 88 GLY A O 1
ATOM 722 N N . ARG A 1 89 ? 4.449 1.340 -4.145 1.00 84.06 89 ARG A N 1
ATOM 723 C CA . ARG A 1 89 ? 4.659 0.142 -3.309 1.00 84.06 89 ARG A CA 1
ATOM 724 C C . ARG A 1 89 ? 4.151 0.314 -1.871 1.00 84.06 89 ARG A C 1
ATOM 726 O O . ARG A 1 89 ? 3.712 -0.655 -1.265 1.00 84.06 89 ARG A O 1
ATOM 733 N N . GLY A 1 90 ? 4.173 1.530 -1.328 1.00 75.00 90 GLY A N 1
ATOM 734 C CA . GLY A 1 90 ? 3.621 1.860 -0.012 1.00 75.00 90 GLY A CA 1
ATOM 735 C C . GLY A 1 90 ? 2.111 1.629 0.075 1.00 75.00 90 GLY A C 1
ATOM 736 O O . GLY A 1 90 ? 1.628 1.159 1.096 1.00 75.00 90 GLY A O 1
ATOM 737 N N . ALA A 1 91 ? 1.367 1.827 -1.017 1.00 69.31 91 ALA A N 1
ATOM 738 C CA . ALA A 1 91 ? -0.059 1.500 -1.044 1.00 69.3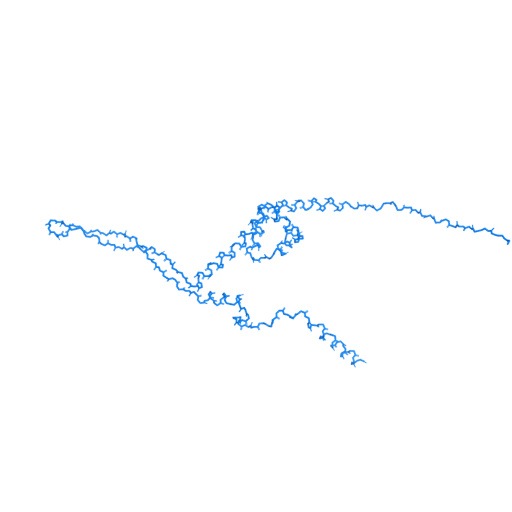1 91 ALA A CA 1
ATOM 739 C C . ALA A 1 91 ? -0.326 -0.004 -0.824 1.00 69.31 91 ALA A C 1
ATOM 74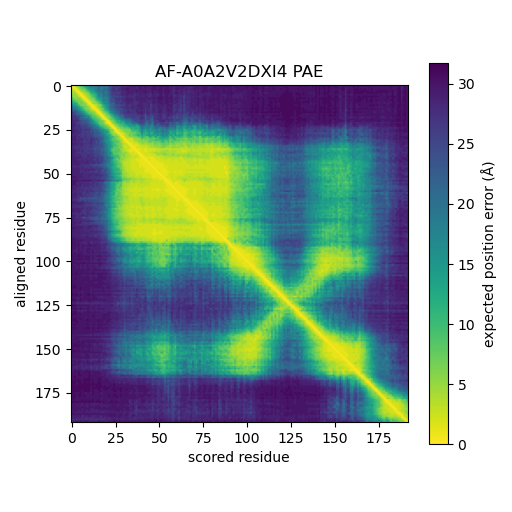1 O O . ALA A 1 91 ? -1.358 -0.367 -0.261 1.00 69.31 91 ALA A O 1
ATOM 742 N N . ALA A 1 92 ? 0.606 -0.883 -1.216 1.00 66.25 92 ALA A N 1
ATOM 743 C CA . ALA A 1 92 ? 0.518 -2.306 -0.891 1.00 66.25 92 ALA A CA 1
ATOM 744 C C . ALA A 1 92 ? 0.664 -2.538 0.621 1.00 66.25 92 ALA A C 1
ATOM 746 O O . ALA A 1 92 ? -0.111 -3.298 1.195 1.00 66.25 92 ALA A O 1
ATOM 747 N N . TRP A 1 93 ? 1.578 -1.820 1.281 1.00 66.62 93 TRP A N 1
ATOM 748 C CA . TRP A 1 93 ? 1.746 -1.870 2.736 1.00 66.62 93 TRP A CA 1
ATOM 749 C C . TRP A 1 93 ? 0.486 -1.419 3.486 1.00 66.62 93 TRP A C 1
ATOM 751 O O . TRP A 1 93 ? 0.085 -2.055 4.462 1.00 66.62 93 TRP A O 1
ATOM 761 N N . ASP A 1 94 ? -0.176 -0.359 3.019 1.00 73.25 94 ASP A N 1
ATOM 762 C CA . ASP A 1 94 ? -1.418 0.130 3.629 1.00 73.25 94 ASP A CA 1
ATOM 763 C C . ASP A 1 94 ? -2.549 -0.898 3.503 1.00 73.25 94 ASP A C 1
ATOM 765 O O . ASP A 1 94 ? -3.288 -1.142 4.459 1.00 73.25 94 ASP A O 1
ATOM 769 N N . VAL A 1 95 ? -2.663 -1.548 2.341 1.00 74.25 95 VAL A N 1
ATOM 770 C CA . VAL A 1 95 ? -3.637 -2.625 2.117 1.00 74.25 95 VAL A CA 1
ATOM 771 C C . VAL A 1 95 ? -3.312 -3.844 2.977 1.00 74.25 95 VAL A C 1
ATOM 773 O O . VAL A 1 95 ? -4.221 -4.414 3.577 1.00 74.25 95 VAL A O 1
ATOM 776 N N . GLU A 1 96 ? -2.042 -4.232 3.083 1.00 76.50 96 GLU A N 1
ATOM 777 C CA . GLU A 1 96 ? -1.593 -5.320 3.958 1.00 76.50 96 GLU A CA 1
ATOM 778 C C . GLU A 1 96 ? -1.902 -5.020 5.429 1.00 76.50 96 GLU A C 1
ATOM 780 O O . GLU A 1 96 ? -2.431 -5.875 6.139 1.00 76.50 96 GLU A O 1
ATOM 785 N N . THR A 1 97 ? -1.654 -3.789 5.871 1.00 76.31 97 THR A N 1
ATOM 786 C CA . THR A 1 97 ? -1.937 -3.326 7.234 1.00 76.31 97 THR A CA 1
ATOM 787 C C . THR A 1 97 ? -3.442 -3.307 7.511 1.00 76.31 97 THR A C 1
ATOM 789 O O . THR A 1 97 ? -3.900 -3.810 8.538 1.00 76.31 97 THR A O 1
ATOM 792 N N . ALA A 1 98 ? -4.247 -2.796 6.576 1.00 80.06 98 ALA A N 1
ATOM 793 C CA . ALA A 1 98 ? -5.703 -2.810 6.686 1.00 80.06 98 ALA A CA 1
ATOM 794 C C . ALA A 1 98 ? -6.266 -4.241 6.686 1.00 80.06 98 ALA A C 1
ATOM 796 O O . ALA A 1 98 ? -7.189 -4.551 7.446 1.00 80.06 98 ALA A O 1
ATOM 797 N N . LEU A 1 99 ? -5.703 -5.129 5.860 1.00 82.81 99 LEU A N 1
ATOM 798 C CA . LEU A 1 99 ? -6.060 -6.543 5.835 1.00 82.81 99 LEU A CA 1
ATOM 799 C C . LEU A 1 99 ? -5.693 -7.220 7.157 1.00 82.81 99 LEU A C 1
ATOM 801 O O . LEU A 1 99 ? -6.501 -7.999 7.658 1.00 82.81 99 LEU A O 1
ATOM 805 N N . LEU A 1 100 ? -4.534 -6.898 7.738 1.00 81.88 100 LEU A N 1
ATOM 806 C CA . LEU A 1 100 ? -4.104 -7.402 9.038 1.00 81.88 100 LEU A CA 1
ATOM 807 C C . LEU A 1 100 ? -5.088 -6.996 10.135 1.00 81.88 100 LEU A C 1
ATOM 809 O O . LEU A 1 100 ? -5.618 -7.883 10.796 1.00 81.88 100 LEU A O 1
ATOM 813 N N . TYR A 1 101 ? -5.410 -5.704 10.270 1.00 84.25 101 TYR A N 1
ATOM 814 C CA . TYR A 1 101 ? -6.399 -5.240 11.253 1.00 84.25 101 TYR A CA 1
ATOM 815 C C . TYR A 1 101 ? -7.748 -5.929 11.065 1.00 84.25 101 TYR A C 1
ATOM 817 O O . TYR A 1 101 ? -8.374 -6.380 12.024 1.00 84.25 101 TYR A O 1
ATOM 825 N N . LYS A 1 102 ? -8.189 -6.077 9.814 1.00 85.62 102 LYS A N 1
ATOM 826 C CA . LYS A 1 102 ? -9.433 -6.778 9.504 1.00 85.62 102 LYS A CA 1
ATOM 827 C C . LYS A 1 102 ? -9.357 -8.272 9.823 1.00 85.62 102 LYS A C 1
ATOM 829 O O . LYS A 1 102 ? -10.375 -8.847 10.190 1.00 85.62 102 LYS A O 1
ATOM 834 N N . ALA A 1 103 ? -8.198 -8.910 9.676 1.00 82.62 103 ALA A N 1
ATOM 835 C CA . ALA A 1 103 ? -8.001 -10.328 9.954 1.00 82.62 103 ALA A CA 1
ATOM 836 C C . ALA A 1 103 ? -7.874 -10.617 11.457 1.00 82.62 103 ALA A C 1
ATOM 838 O O . ALA A 1 103 ? -8.448 -11.599 11.921 1.00 82.62 103 ALA A O 1
ATOM 839 N N . THR A 1 104 ? -7.168 -9.784 12.225 1.00 83.88 104 THR A N 1
ATOM 840 C CA . THR A 1 104 ? -6.980 -9.972 13.676 1.00 83.88 104 THR A CA 1
ATOM 841 C C . THR A 1 104 ? -8.150 -9.451 14.499 1.00 83.88 104 THR A C 1
ATOM 843 O O . THR A 1 104 ? -8.385 -9.942 15.598 1.00 83.88 104 THR A O 1
ATOM 846 N N . GLY A 1 105 ? -8.897 -8.488 13.961 1.00 82.88 105 GLY A N 1
ATOM 847 C CA . GLY A 1 105 ? -9.801 -7.660 14.746 1.00 82.88 105 GLY A CA 1
ATOM 848 C C . GLY A 1 105 ? -9.056 -6.474 15.355 1.00 82.88 105 GLY A C 1
ATOM 849 O O . GLY A 1 105 ? -7.825 -6.483 15.465 1.00 82.88 105 GLY A O 1
ATOM 850 N N . TYR A 1 106 ? -9.808 -5.431 15.687 1.00 83.69 106 TYR A N 1
ATOM 851 C CA . TYR A 1 106 ? -9.290 -4.194 16.263 1.00 83.69 106 TYR A CA 1
ATOM 852 C C . TYR A 1 106 ? -10.382 -3.470 17.050 1.00 83.69 106 TYR A C 1
ATOM 854 O O . TYR A 1 106 ? -11.572 -3.604 16.754 1.00 83.69 106 TYR A O 1
ATOM 862 N N . ASP A 1 107 ? -9.968 -2.671 18.026 1.00 82.62 107 ASP A N 1
ATOM 863 C CA . ASP A 1 107 ? -10.863 -1.814 18.796 1.00 82.62 107 ASP A CA 1
ATOM 864 C C . ASP A 1 107 ? -10.973 -0.449 18.122 1.00 82.62 107 ASP A C 1
ATOM 866 O O . ASP A 1 107 ? -9.982 0.106 17.637 1.00 82.62 107 ASP A O 1
ATOM 870 N N . LYS A 1 108 ? -12.191 0.095 18.055 1.00 79.44 108 LYS A N 1
ATOM 871 C CA . LYS A 1 108 ? -12.410 1.456 17.561 1.00 79.44 108 LYS A CA 1
ATOM 872 C C . LYS A 1 108 ? -13.256 2.266 18.542 1.00 79.44 108 LYS A C 1
ATOM 874 O O . LYS A 1 108 ? -14.281 1.757 19.007 1.00 79.44 108 LYS A O 1
ATOM 879 N N . PRO A 1 109 ? -12.898 3.534 18.806 1.00 72.12 109 PRO A N 1
ATOM 880 C CA . PRO A 1 109 ? -13.760 4.425 19.561 1.00 72.12 109 PRO A CA 1
ATOM 881 C C . PRO A 1 109 ? -14.968 4.793 18.694 1.00 72.12 109 PRO A C 1
ATOM 883 O O . PRO A 1 109 ? -14.837 5.302 17.578 1.00 72.12 109 PRO A O 1
ATOM 886 N N . VAL A 1 110 ? -16.166 4.500 19.187 1.00 76.75 110 VAL A N 1
ATOM 887 C CA . VAL A 1 110 ? -17.426 4.910 18.573 1.00 76.75 110 VAL A CA 1
ATOM 888 C C . VAL A 1 110 ? -18.046 5.988 19.445 1.00 76.75 110 VAL A C 1
ATOM 890 O O . VAL A 1 110 ? -18.354 5.766 20.613 1.00 76.75 110 VAL A O 1
ATOM 893 N N . MET A 1 111 ? -18.267 7.157 18.849 1.00 70.75 111 MET A N 1
ATOM 894 C CA . MET A 1 111 ? -19.006 8.241 19.484 1.00 70.75 111 MET A CA 1
ATOM 895 C C . MET A 1 111 ? -20.491 7.901 19.494 1.00 70.75 111 MET A C 1
ATOM 897 O O . MET A 1 111 ? -21.141 7.904 18.445 1.00 70.75 111 MET A O 1
ATOM 901 N N . LYS A 1 112 ? -21.041 7.622 20.676 1.00 67.88 112 LYS A N 1
ATOM 902 C CA . LYS A 1 112 ? -22.488 7.477 20.857 1.00 67.88 112 LYS A CA 1
ATOM 903 C C . LYS A 1 112 ? -23.043 8.719 21.542 1.00 67.88 112 LYS A C 1
ATOM 905 O O . LYS A 1 112 ? -22.520 9.197 22.549 1.00 67.88 112 LYS A O 1
ATOM 910 N N . THR A 1 113 ? -24.116 9.260 20.974 1.00 66.56 113 THR A N 1
ATOM 911 C CA . THR A 1 113 ? -24.885 10.354 21.570 1.00 66.56 113 THR A CA 1
ATOM 912 C C . THR A 1 113 ? -25.935 9.776 22.504 1.00 66.56 113 THR A C 1
ATOM 914 O O . THR A 1 113 ? -26.865 9.100 22.059 1.00 66.56 113 THR A O 1
ATOM 917 N N . TYR A 1 114 ? -25.815 10.079 23.789 1.00 69.88 114 TYR A N 1
ATOM 918 C CA . TYR A 1 114 ? -26.783 9.710 24.808 1.00 69.88 114 TYR A CA 1
ATOM 919 C C . TYR A 1 114 ? -27.654 10.920 25.144 1.00 69.88 114 TYR A C 1
ATOM 921 O O . TYR A 1 114 ? -27.152 12.023 25.372 1.00 69.88 114 TYR A O 1
ATOM 929 N N . LYS A 1 115 ? -28.974 10.717 25.194 1.00 71.94 115 LYS A N 1
ATOM 930 C CA . LYS A 1 115 ? -29.905 11.696 25.767 1.00 71.94 115 LYS A CA 1
ATOM 931 C C . LYS A 1 115 ? -29.845 11.569 27.282 1.00 71.94 115 LYS A C 1
ATOM 933 O O . LYS A 1 115 ? -30.383 10.619 27.845 1.00 71.94 115 LYS A O 1
ATOM 938 N N . VAL A 1 116 ? -29.170 12.506 27.933 1.00 75.50 116 VAL A N 1
ATOM 939 C CA . VAL A 1 116 ? -29.059 12.540 29.389 1.00 75.50 116 VAL A CA 1
ATOM 940 C C . VAL A 1 116 ? -30.101 13.504 29.929 1.00 75.50 116 VAL A C 1
ATOM 942 O O . VAL A 1 116 ? -30.164 14.668 29.536 1.00 75.50 116 VAL A O 1
ATOM 945 N N . LYS A 1 117 ? -30.931 13.011 30.846 1.00 68.38 117 LYS A N 1
ATOM 946 C CA . LYS A 1 117 ? -31.852 13.853 31.602 1.00 68.38 117 LYS A CA 1
ATOM 947 C C . LYS A 1 117 ? -31.090 14.489 32.756 1.00 68.38 117 LYS A C 1
ATOM 949 O O . LYS A 1 117 ? -30.712 13.805 33.703 1.00 68.38 117 LYS A O 1
ATOM 954 N N . CYS A 1 118 ? -30.864 15.792 32.665 1.00 57.06 118 CYS A N 1
ATOM 955 C CA . CYS A 1 118 ? -30.313 16.585 33.751 1.00 57.06 118 CYS A CA 1
ATOM 956 C C . CYS A 1 118 ? -31.485 17.143 34.561 1.00 57.06 118 CYS A C 1
ATOM 958 O O . CYS A 1 118 ? -32.336 17.867 34.037 1.00 57.06 118 CYS A O 1
ATOM 960 N N . VAL A 1 119 ? -31.545 16.756 35.833 1.00 70.19 119 VAL A N 1
ATOM 961 C CA . VAL A 1 119 ? -32.545 17.244 36.779 1.00 70.19 119 VAL A CA 1
ATOM 962 C C . VAL A 1 119 ? -31.835 18.144 37.774 1.00 70.19 119 VAL A C 1
ATOM 964 O O . VAL A 1 119 ? -30.997 17.676 38.540 1.00 70.19 119 VAL A O 1
ATOM 967 N N . ASP A 1 120 ? -32.172 19.428 37.742 1.00 69.25 120 ASP A N 1
ATOM 968 C CA . ASP A 1 120 ? -31.650 20.410 38.681 1.00 69.25 120 ASP A CA 1
ATOM 969 C C . ASP A 1 120 ? -32.560 20.419 39.922 1.00 69.25 120 ASP A C 1
ATOM 971 O O . ASP A 1 120 ? -33.781 20.617 39.823 1.00 69.25 120 ASP A O 1
ATOM 975 N N . TYR A 1 121 ? -31.970 20.164 41.090 1.00 73.44 121 TYR A N 1
ATOM 976 C CA . TYR A 1 121 ? -32.656 20.159 42.384 1.00 73.44 121 TYR A CA 1
ATOM 977 C C . TYR A 1 121 ? -32.328 21.429 43.161 1.00 73.44 121 TYR A C 1
ATOM 979 O O . TYR A 1 121 ? -31.199 21.915 43.122 1.00 73.44 121 TYR A O 1
ATOM 987 N N . ASP A 1 122 ? -33.313 21.945 43.889 1.00 68.69 122 ASP A N 1
ATOM 988 C CA . ASP A 1 122 ? -33.110 23.065 44.799 1.00 68.69 122 ASP A CA 1
ATOM 989 C C . ASP A 1 122 ? -32.266 22.602 46.004 1.00 68.69 122 ASP A C 1
ATOM 991 O O . ASP A 1 122 ? -32.713 21.711 46.739 1.00 68.69 122 ASP A O 1
ATOM 995 N N . PRO A 1 123 ? -31.074 23.177 46.247 1.00 68.94 123 PRO A N 1
ATOM 996 C CA . PRO A 1 123 ? -30.212 22.774 47.356 1.00 68.94 123 PRO A CA 1
ATOM 997 C C . PRO A 1 123 ? -30.832 23.015 48.742 1.00 68.94 123 PRO A C 1
ATOM 999 O O . PRO A 1 123 ? -30.390 22.395 49.706 1.00 68.94 123 PRO A O 1
ATOM 1002 N N . ALA A 1 124 ? -31.852 23.875 48.866 1.00 69.62 124 ALA A N 1
ATOM 1003 C CA . ALA A 1 124 ? -32.487 24.191 50.148 1.00 69.62 124 ALA A CA 1
ATOM 1004 C C . ALA A 1 124 ? -33.713 23.317 50.470 1.00 69.62 124 ALA A C 1
ATOM 1006 O O . ALA A 1 124 ? -34.018 23.087 51.638 1.00 69.62 124 ALA A O 1
ATOM 1007 N N . THR A 1 125 ? -34.439 22.840 49.455 1.00 68.44 125 THR A N 1
ATOM 1008 C CA . THR A 1 125 ? -35.716 22.121 49.645 1.00 68.44 125 THR A CA 1
ATOM 1009 C C . THR A 1 125 ? -35.721 20.703 49.081 1.00 68.44 125 THR A C 1
ATOM 1011 O O . THR A 1 125 ? -36.678 19.963 49.313 1.00 68.44 125 THR A O 1
ATOM 1014 N N . GLY A 1 126 ? -34.690 20.314 48.324 1.00 71.00 126 GLY A N 1
ATOM 1015 C CA . GLY A 1 126 ? -34.592 19.004 47.674 1.00 71.00 126 GLY A CA 1
ATOM 1016 C C . GLY A 1 126 ? -35.662 18.757 46.605 1.00 71.00 126 GLY A C 1
ATOM 1017 O O . GLY A 1 126 ? -35.741 17.663 46.047 1.00 71.00 126 GLY A O 1
ATOM 1018 N N . LYS A 1 127 ? -36.507 19.752 46.303 1.00 69.56 127 LYS A N 1
ATOM 1019 C CA . LYS A 1 127 ? -37.543 19.649 45.276 1.00 69.56 127 LYS A CA 1
ATOM 1020 C C . LYS A 1 127 ? -36.930 19.859 43.895 1.00 69.56 127 LYS A C 1
ATOM 1022 O O . LYS A 1 127 ? -36.011 20.652 43.706 1.00 69.56 127 LYS A O 1
ATOM 1027 N N . LYS A 1 128 ? -37.462 19.128 42.917 1.00 71.06 128 LYS A N 1
ATOM 1028 C CA . LYS A 1 128 ? -37.081 19.222 41.506 1.00 71.06 128 LYS A CA 1
ATOM 1029 C C . LYS A 1 128 ? -37.506 20.581 40.938 1.00 71.06 128 LYS A C 1
ATOM 1031 O O . LYS A 1 128 ? -38.698 20.881 40.933 1.00 71.06 128 LYS A O 1
ATOM 1036 N N . VAL A 1 129 ? -36.549 21.373 40.450 1.00 70.12 129 VAL A N 1
ATOM 1037 C CA . VAL A 1 129 ? -36.778 22.742 39.941 1.00 70.12 129 VAL A CA 1
ATOM 1038 C C . VAL A 1 129 ? -36.855 22.767 38.421 1.00 70.12 129 VAL A C 1
ATOM 1040 O O . VAL A 1 129 ? -37.654 23.506 37.849 1.00 70.12 129 VAL A O 1
ATOM 1043 N N . ARG A 1 130 ? -36.040 21.953 37.743 1.00 63.72 130 ARG A N 1
ATOM 1044 C CA . ARG A 1 130 ? -35.977 21.943 36.279 1.00 63.72 130 ARG A CA 1
ATOM 1045 C C . ARG A 1 130 ? -35.560 20.575 35.757 1.00 63.72 130 ARG A C 1
ATOM 1047 O O . ARG A 1 130 ? -34.722 19.903 36.348 1.00 63.72 130 ARG A O 1
ATOM 1054 N N . GLU A 1 131 ? -36.148 20.167 34.638 1.00 66.69 131 GLU A N 1
ATOM 1055 C CA . GLU A 1 131 ? -35.708 19.013 33.851 1.00 66.69 131 GLU A CA 1
ATOM 1056 C C . GLU A 1 131 ? -35.287 19.520 32.476 1.00 66.69 131 GLU A C 1
ATOM 1058 O O . GLU A 1 131 ? -36.052 20.220 31.811 1.00 66.69 131 GLU A O 1
ATOM 1063 N N . ARG A 1 132 ? -34.059 19.203 32.067 1.00 70.44 132 ARG A N 1
ATOM 1064 C CA . ARG A 1 132 ? -33.553 19.498 30.726 1.00 70.44 132 ARG A CA 1
ATOM 1065 C C . ARG A 1 132 ? -32.938 18.245 30.117 1.00 70.44 132 ARG A C 1
ATOM 1067 O O . ARG A 1 132 ? -32.231 17.501 30.796 1.00 70.44 132 ARG A O 1
ATOM 1074 N N . GLU A 1 133 ? -33.209 18.021 28.838 1.00 64.62 133 GLU A N 1
ATOM 1075 C CA . GLU A 1 133 ? -32.561 16.964 28.065 1.00 64.62 133 GLU A CA 1
ATOM 1076 C C . GLU A 1 133 ? -31.298 17.531 27.419 1.00 64.62 133 GLU A C 1
ATOM 1078 O O . GLU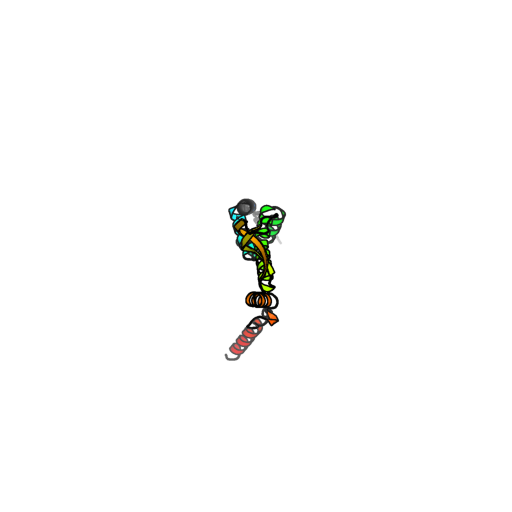 A 1 133 ? -31.349 18.518 26.687 1.00 64.62 133 GLU A O 1
ATOM 1083 N N . GLU A 1 134 ? -30.154 16.924 27.715 1.00 69.81 134 GLU A N 1
ATOM 1084 C CA . GLU A 1 134 ? -28.858 17.304 27.165 1.00 69.81 134 GLU A CA 1
ATOM 1085 C C . GLU A 1 134 ? -28.280 16.124 26.384 1.00 69.81 134 GLU A C 1
ATOM 1087 O O . GLU A 1 134 ? -28.223 14.994 26.875 1.00 69.81 134 GLU A O 1
ATOM 1092 N N . LEU A 1 135 ? -27.865 16.380 25.144 1.00 62.97 135 LEU A N 1
ATOM 1093 C CA . LEU A 1 135 ? -27.157 15.397 24.333 1.00 62.97 135 LEU A CA 1
ATOM 1094 C C . LEU A 1 135 ? -25.695 15.382 24.774 1.00 62.97 135 LEU A C 1
ATOM 1096 O O . LEU A 1 135 ? -24.971 16.348 24.542 1.00 62.97 135 LEU A O 1
ATOM 1100 N N . LYS A 1 136 ? -25.264 14.290 25.407 1.00 65.12 136 LYS A N 1
ATOM 1101 C CA . LYS A 1 136 ? -23.856 14.065 25.747 1.00 65.12 136 LYS A CA 1
ATOM 1102 C C . LYS A 1 136 ? -23.275 13.014 24.817 1.00 65.12 136 LYS A C 1
ATOM 1104 O O . LYS A 1 136 ? -23.845 11.940 24.637 1.00 65.12 136 LYS A O 1
ATOM 1109 N N . THR A 1 137 ? -22.142 13.337 24.216 1.00 65.50 137 THR A N 1
ATOM 1110 C CA . THR A 1 137 ? -21.322 12.391 23.462 1.00 65.50 137 THR A CA 1
ATOM 1111 C C . THR A 1 137 ? -20.388 11.684 24.433 1.00 65.50 137 THR A C 1
ATOM 1113 O O . THR A 1 137 ? -19.672 12.360 25.172 1.00 65.50 137 THR A O 1
ATOM 1116 N N . ALA A 1 138 ? -20.394 10.354 24.442 1.00 70.38 138 ALA A N 1
ATOM 1117 C CA . ALA A 1 138 ? -19.388 9.566 25.147 1.00 70.38 138 ALA A CA 1
ATOM 1118 C C . ALA A 1 138 ? -18.651 8.662 24.152 1.00 70.38 138 ALA A C 1
ATOM 1120 O O . ALA A 1 138 ? -19.259 8.131 23.215 1.00 70.38 138 ALA A O 1
ATOM 1121 N N . GLU A 1 139 ? -17.345 8.527 24.363 1.00 68.94 139 GLU A N 1
ATOM 1122 C CA . GLU A 1 139 ? -16.474 7.615 23.627 1.00 68.94 139 GLU A CA 1
ATOM 1123 C C . GLU A 1 139 ? -16.629 6.214 24.223 1.00 68.94 139 GLU A C 1
ATOM 1125 O O . GLU A 1 139 ? -16.394 6.006 25.412 1.00 68.94 139 GLU A O 1
ATOM 1130 N N . GLU A 1 140 ? -17.074 5.258 23.412 1.00 74.88 140 GLU A N 1
ATOM 1131 C CA . GLU A 1 140 ? -17.156 3.848 23.791 1.00 74.88 140 GLU A CA 1
ATOM 1132 C C . GLU A 1 140 ? -16.245 3.041 22.867 1.00 74.88 140 GLU A C 1
ATOM 1134 O O . GLU A 1 140 ? -16.345 3.150 21.643 1.00 74.88 140 GLU A O 1
ATOM 1139 N N . GLU A 1 141 ? -15.359 2.227 23.436 1.00 76.06 141 GLU A N 1
ATOM 1140 C CA . GLU A 1 141 ? -14.529 1.306 22.662 1.00 76.06 141 GLU A CA 1
ATOM 1141 C C . GLU A 1 141 ? -15.367 0.105 22.219 1.00 76.06 141 GLU A C 1
ATOM 1143 O O . GLU A 1 141 ? -15.867 -0.673 23.031 1.00 76.06 141 GLU A O 1
ATOM 1148 N N . VAL A 1 142 ? -15.542 -0.039 20.906 1.00 83.06 142 VAL A N 1
ATOM 1149 C CA . VAL A 1 142 ? -16.234 -1.179 20.303 1.00 83.06 142 VAL A CA 1
ATOM 1150 C C . VAL A 1 142 ? -15.201 -2.092 19.662 1.00 83.06 142 VAL A C 1
ATOM 1152 O O . VAL A 1 142 ? -14.529 -1.697 18.705 1.00 83.06 142 VAL A O 1
ATOM 1155 N N . HIS A 1 143 ? -15.131 -3.331 20.151 1.00 83.56 143 HIS A N 1
ATOM 1156 C CA . HIS A 1 143 ? -14.308 -4.376 19.555 1.00 83.56 143 HIS A CA 1
ATOM 1157 C C . HIS A 1 143 ? -14.917 -4.867 18.240 1.00 83.56 143 HIS A C 1
ATOM 1159 O O . HIS A 1 143 ? -16.061 -5.333 18.199 1.00 83.56 143 HIS A O 1
ATOM 1165 N N . VAL A 1 144 ? -14.147 -4.790 17.157 1.00 84.25 144 VAL A N 1
ATOM 1166 C CA . VAL A 1 144 ? -14.495 -5.397 15.872 1.00 84.25 144 VAL A CA 1
ATOM 1167 C C . VAL A 1 144 ? -13.769 -6.741 15.779 1.00 84.25 144 VAL A C 1
ATOM 1169 O O . VAL A 1 144 ? -12.540 -6.744 15.682 1.00 84.25 144 VAL A O 1
ATOM 1172 N N . PRO A 1 145 ? -14.486 -7.882 15.780 1.00 84.88 145 PRO A N 1
ATOM 1173 C CA . PRO A 1 145 ? -13.846 -9.186 15.686 1.00 84.88 145 PRO A CA 1
ATOM 1174 C C . PRO A 1 145 ? -13.186 -9.382 14.317 1.00 84.88 145 PRO A C 1
ATOM 1176 O O . PRO A 1 145 ? -13.625 -8.833 13.300 1.00 84.88 145 PRO A O 1
ATOM 1179 N N . GLY A 1 146 ? -12.141 -10.208 14.290 1.00 85.50 146 GLY A N 1
ATOM 1180 C CA . GLY A 1 146 ? -11.435 -10.567 13.065 1.00 85.50 146 GLY A CA 1
ATOM 1181 C C . GLY A 1 146 ? -12.332 -11.257 12.033 1.00 85.50 146 GLY A C 1
ATOM 1182 O O . GLY A 1 146 ? -13.204 -12.063 12.355 1.00 85.50 146 GLY A O 1
ATOM 1183 N N . ASN A 1 147 ? -12.105 -10.950 10.759 1.00 89.50 147 ASN A N 1
ATOM 1184 C CA . ASN A 1 147 ? -12.846 -11.498 9.634 1.00 89.50 147 ASN A CA 1
ATOM 1185 C C . ASN A 1 147 ? -12.201 -12.800 9.131 1.00 89.50 147 ASN A C 1
ATOM 1187 O O . ASN A 1 147 ? -11.085 -12.792 8.608 1.00 89.50 147 ASN A O 1
ATOM 1191 N N . THR A 1 148 ? -12.934 -13.911 9.211 1.00 83.19 148 THR A N 1
ATOM 1192 C CA . THR A 1 148 ? -12.454 -15.242 8.802 1.00 83.19 148 THR A CA 1
ATOM 1193 C C . THR A 1 148 ? -12.062 -15.312 7.322 1.00 83.19 148 THR A C 1
ATOM 1195 O O . THR A 1 148 ? -11.071 -15.949 6.979 1.00 83.19 148 THR A O 1
ATOM 1198 N N . THR A 1 149 ? -12.767 -14.613 6.428 1.00 85.50 149 THR A N 1
ATOM 1199 C CA . THR A 1 149 ? -12.421 -14.574 4.996 1.00 85.50 149 THR A CA 1
ATOM 1200 C C . THR A 1 149 ? -11.078 -13.884 4.761 1.00 85.50 149 THR A C 1
ATOM 1202 O O . THR A 1 149 ? -10.275 -14.361 3.960 1.00 85.50 149 THR A O 1
ATOM 1205 N N . ALA A 1 150 ? -10.798 -12.796 5.488 1.00 84.25 150 ALA A N 1
ATOM 1206 C CA . ALA A 1 150 ? -9.503 -12.116 5.432 1.00 84.25 150 ALA A CA 1
ATOM 1207 C C . ALA A 1 150 ? -8.365 -13.025 5.930 1.00 84.25 150 ALA A C 1
ATOM 1209 O O . ALA A 1 150 ? -7.310 -13.087 5.300 1.00 84.25 150 ALA A O 1
ATOM 1210 N N . GLN A 1 151 ? -8.604 -13.789 7.003 1.00 84.44 151 GLN A N 1
ATOM 1211 C CA . GLN A 1 151 ? -7.650 -14.774 7.527 1.00 84.44 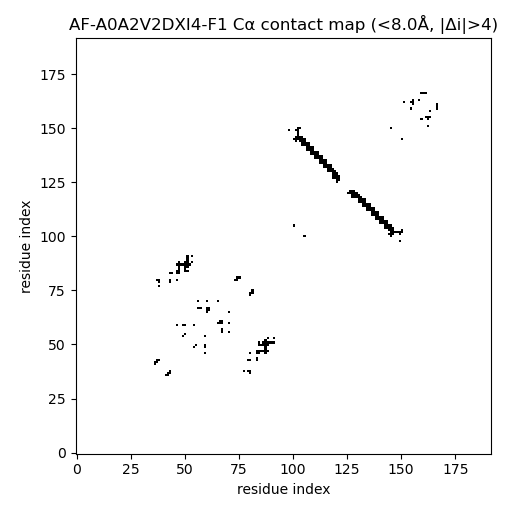151 GLN A CA 1
ATOM 1212 C C . GLN A 1 151 ? -7.356 -15.88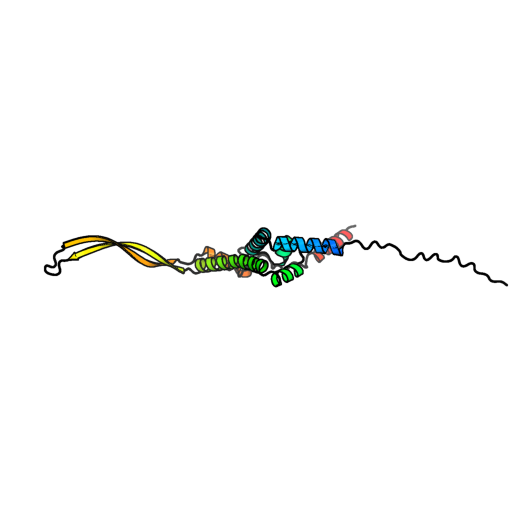8 6.506 1.00 84.44 151 GLN A C 1
ATOM 1214 O O . GLN A 1 151 ? -6.193 -16.196 6.248 1.00 84.44 151 GLN A O 1
ATOM 1219 N N . VAL A 1 152 ? -8.392 -16.457 5.875 1.00 85.06 152 VAL A N 1
ATOM 1220 C CA . VAL A 1 152 ? -8.241 -17.505 4.848 1.00 85.06 152 VAL A CA 1
ATOM 1221 C C . VAL A 1 152 ? -7.471 -16.985 3.632 1.00 85.06 152 VAL A C 1
ATOM 1223 O O . VAL A 1 152 ? -6.576 -17.668 3.136 1.00 85.06 152 VAL A O 1
ATOM 1226 N N . PHE A 1 153 ? -7.779 -15.773 3.164 1.00 84.19 153 PHE A N 1
ATOM 1227 C CA . PHE A 1 153 ? -7.073 -15.159 2.037 1.00 84.19 153 PHE A CA 1
ATOM 1228 C C . PHE A 1 153 ? -5.589 -14.922 2.350 1.00 84.19 153 PHE A C 1
ATOM 1230 O O . PHE A 1 153 ? -4.719 -15.256 1.545 1.00 84.19 153 PHE A O 1
ATOM 1237 N N . TRP A 1 154 ? -5.286 -14.418 3.549 1.00 83.62 154 TRP A N 1
ATOM 1238 C CA . TRP A 1 154 ? -3.912 -14.230 4.009 1.00 83.62 154 TRP A CA 1
ATOM 1239 C C . TRP A 1 154 ? -3.122 -15.546 4.050 1.00 83.62 154 TRP A C 1
ATOM 1241 O O . TRP A 1 154 ? -2.011 -15.624 3.521 1.00 83.62 154 TRP A O 1
ATOM 1251 N N . LEU A 1 155 ? -3.706 -16.603 4.623 1.00 82.25 155 LEU A N 1
ATOM 1252 C CA . LEU A 1 155 ? -3.068 -17.920 4.718 1.00 82.25 155 LEU A CA 1
ATOM 1253 C C . LEU A 1 155 ? -2.788 -18.528 3.337 1.00 82.25 155 LEU A C 1
ATOM 1255 O O . LEU A 1 155 ? -1.694 -19.053 3.118 1.00 82.25 155 LEU A O 1
ATOM 1259 N N . LYS A 1 156 ? -3.725 -18.385 2.390 1.00 83.31 156 LYS A N 1
ATOM 1260 C CA . LYS A 1 156 ? -3.572 -18.841 0.999 1.00 83.31 156 LYS A CA 1
ATOM 1261 C C . LYS A 1 156 ? -2.406 -18.172 0.273 1.00 83.31 156 LYS A C 1
ATOM 1263 O O . LYS A 1 156 ? -1.689 -18.856 -0.450 1.00 83.31 156 LYS A O 1
ATOM 1268 N N . ASN A 1 157 ? -2.189 -16.875 0.489 1.00 79.81 157 ASN A N 1
ATOM 1269 C CA . ASN A 1 157 ? -1.099 -16.141 -0.161 1.00 79.81 157 ASN A CA 1
ATOM 1270 C C . ASN A 1 157 ? 0.254 -16.345 0.537 1.00 79.81 157 ASN A C 1
ATOM 1272 O O . ASN A 1 157 ? 1.288 -16.362 -0.124 1.00 79.81 157 ASN A O 1
ATOM 1276 N N . ARG A 1 158 ? 0.270 -16.509 1.869 1.00 77.06 158 ARG A N 1
ATOM 1277 C CA . ARG A 1 158 ? 1.517 -16.616 2.648 1.00 77.06 158 ARG A CA 1
ATOM 1278 C C . ARG A 1 158 ? 2.087 -18.033 2.703 1.00 77.06 158 ARG A C 1
ATOM 1280 O O . ARG A 1 158 ? 3.306 -18.184 2.759 1.00 77.06 158 ARG A O 1
ATOM 1287 N N . ARG A 1 159 ? 1.222 -19.050 2.746 1.00 75.62 159 ARG A N 1
ATOM 1288 C CA . ARG A 1 159 ? 1.567 -20.484 2.791 1.00 75.62 159 ARG A CA 1
ATOM 1289 C C . ARG A 1 159 ? 0.681 -21.266 1.811 1.00 75.62 159 ARG A C 1
ATOM 1291 O O . ARG A 1 159 ? -0.172 -22.056 2.238 1.00 75.62 159 ARG A O 1
ATOM 1298 N N . PRO A 1 160 ? 0.840 -21.027 0.494 1.00 79.94 160 PRO A N 1
ATOM 1299 C CA . PRO A 1 160 ? 0.026 -21.689 -0.524 1.00 79.94 160 PRO A CA 1
ATOM 1300 C C . PRO A 1 160 ? 0.206 -23.213 -0.510 1.00 79.94 160 PRO A C 1
ATOM 1302 O O . PRO A 1 160 ? -0.723 -23.934 -0.855 1.00 79.94 160 PRO A O 1
ATOM 1305 N N . ASP A 1 161 ? 1.358 -23.698 -0.044 1.00 77.44 161 ASP A N 1
ATOM 1306 C CA . ASP A 1 161 ? 1.686 -25.112 0.142 1.00 77.44 161 ASP A CA 1
ATOM 1307 C C . ASP A 1 161 ? 0.696 -25.856 1.051 1.00 77.44 161 ASP A C 1
ATOM 1309 O O . ASP A 1 161 ? 0.422 -27.032 0.828 1.00 77.44 161 ASP A O 1
ATOM 1313 N N . ARG A 1 162 ? 0.138 -25.179 2.063 1.00 79.25 162 ARG A N 1
ATOM 1314 C CA . ARG A 1 162 ? -0.767 -25.795 3.051 1.00 79.25 162 ARG A CA 1
ATOM 1315 C C . ARG A 1 162 ? -2.224 -25.374 2.924 1.00 79.25 162 ARG A C 1
ATOM 1317 O O . ARG A 1 162 ? -3.093 -26.108 3.377 1.00 79.25 162 ARG A O 1
ATOM 1324 N N . TRP A 1 163 ? -2.488 -24.188 2.378 1.00 80.44 163 TRP A N 1
ATOM 1325 C CA . TRP A 1 163 ? -3.807 -23.550 2.485 1.00 80.44 163 TRP A CA 1
ATOM 1326 C C . TRP A 1 163 ? -4.503 -23.304 1.142 1.00 80.44 163 TRP A C 1
ATOM 1328 O O . TRP A 1 163 ? -5.663 -22.887 1.136 1.00 80.44 163 TRP A O 1
ATOM 1338 N N . ARG A 1 164 ? -3.836 -23.539 0.002 1.00 82.12 164 ARG A N 1
ATOM 1339 C CA . ARG A 1 164 ? -4.456 -23.432 -1.329 1.00 82.12 164 ARG A CA 1
ATOM 1340 C C . ARG A 1 164 ? -5.452 -24.580 -1.527 1.00 82.12 164 ARG A C 1
ATOM 1342 O O . ARG A 1 164 ? -5.141 -25.722 -1.215 1.00 82.12 164 ARG A O 1
ATOM 1349 N N . ASP A 1 165 ? -6.625 -24.287 -2.092 1.00 76.81 165 ASP A N 1
ATOM 1350 C CA . ASP A 1 165 ? -7.707 -25.284 -2.240 1.00 76.81 165 ASP A CA 1
ATOM 1351 C C . ASP A 1 165 ? -7.322 -26.461 -3.156 1.00 76.81 165 ASP A C 1
ATOM 1353 O O . ASP A 1 165 ? -7.859 -27.558 -3.033 1.00 76.81 165 ASP A O 1
ATOM 1357 N N . LYS A 1 166 ? -6.391 -26.226 -4.086 1.00 74.50 166 LYS A N 1
ATOM 1358 C CA . LYS A 1 166 ? -5.768 -27.240 -4.939 1.00 74.50 166 LYS A CA 1
ATOM 1359 C C . LYS A 1 166 ? -4.256 -27.030 -4.883 1.00 74.50 166 LYS A C 1
ATOM 1361 O O . LYS A 1 166 ? -3.788 -26.030 -5.437 1.00 74.50 166 LYS A O 1
ATOM 1366 N N . PRO A 1 167 ? -3.488 -27.907 -4.219 1.00 62.53 167 PRO A N 1
ATOM 1367 C CA . PRO A 1 167 ? -2.037 -27.893 -4.321 1.00 62.53 167 PRO A CA 1
ATOM 1368 C C . PRO A 1 167 ? -1.673 -28.171 -5.784 1.00 62.53 167 PRO A C 1
ATOM 1370 O O . PRO A 1 167 ? -1.822 -29.289 -6.268 1.00 62.53 167 PRO A O 1
ATOM 1373 N N . GLY A 1 168 ? -1.294 -27.130 -6.524 1.00 58.00 168 GLY A N 1
ATOM 1374 C CA . GLY A 1 168 ? -0.624 -27.310 -7.808 1.00 58.00 168 GLY A CA 1
ATOM 1375 C C . GLY A 1 168 ? 0.762 -27.878 -7.533 1.00 58.00 168 GLY A C 1
ATOM 1376 O O . GLY A 1 168 ? 1.383 -27.484 -6.542 1.00 58.00 168 GLY A O 1
ATOM 1377 N N . ALA A 1 169 ? 1.209 -28.817 -8.366 1.00 57.22 169 ALA A N 1
ATOM 1378 C CA . ALA A 1 169 ? 2.574 -29.326 -8.333 1.00 57.22 169 ALA A CA 1
ATOM 1379 C C . ALA A 1 169 ? 3.581 -28.158 -8.232 1.00 57.22 169 ALA A C 1
ATOM 1381 O O . ALA A 1 169 ? 3.303 -27.081 -8.766 1.00 57.22 169 ALA A O 1
ATOM 1382 N N . PRO A 1 170 ? 4.701 -28.332 -7.511 1.00 54.84 170 PRO A N 1
ATOM 1383 C CA . PRO A 1 170 ? 5.695 -27.276 -7.341 1.00 54.84 170 PRO A CA 1
ATOM 1384 C C . PRO A 1 170 ? 6.143 -26.720 -8.700 1.00 54.84 170 PRO A C 1
ATOM 1386 O O . PRO A 1 170 ? 6.311 -27.484 -9.649 1.00 54.84 170 PRO A O 1
ATOM 1389 N N . ASP A 1 171 ? 6.387 -25.406 -8.772 1.00 54.00 171 ASP A N 1
ATOM 1390 C CA . ASP A 1 171 ? 6.913 -24.673 -9.942 1.00 54.00 171 ASP A CA 1
ATOM 1391 C C . ASP A 1 171 ? 8.366 -25.079 -10.318 1.00 54.00 171 ASP A C 1
ATOM 1393 O O . ASP A 1 171 ? 9.159 -24.263 -10.781 1.00 54.00 171 ASP A O 1
ATOM 1397 N N . THR A 1 172 ? 8.757 -26.336 -10.093 1.00 47.88 172 THR A N 1
ATOM 1398 C CA . THR A 1 172 ? 10.047 -26.923 -10.492 1.00 47.88 172 THR A CA 1
ATOM 1399 C C . THR A 1 172 ? 9.966 -27.761 -11.768 1.00 47.88 172 THR A C 1
ATOM 1401 O O . THR A 1 172 ? 10.950 -28.393 -12.133 1.00 47.88 172 THR A O 1
ATOM 1404 N N . ALA A 1 173 ? 8.842 -27.763 -12.486 1.00 46.09 173 ALA A N 1
ATOM 1405 C CA . ALA A 1 173 ? 8.762 -28.393 -13.803 1.00 46.09 173 ALA A CA 1
ATOM 1406 C C . ALA A 1 173 ? 9.259 -27.424 -14.889 1.00 46.09 173 ALA A C 1
ATOM 1408 O O . ALA A 1 173 ? 8.472 -26.833 -15.623 1.00 46.09 173 ALA A O 1
ATOM 1409 N N . ALA A 1 174 ? 10.576 -27.220 -14.948 1.00 48.88 174 ALA A N 1
ATOM 1410 C CA . ALA A 1 174 ? 11.235 -26.575 -16.084 1.00 48.88 174 ALA A CA 1
ATOM 1411 C C . ALA A 1 174 ? 12.197 -27.514 -16.838 1.00 48.88 174 ALA A C 1
ATOM 1413 O O . ALA A 1 174 ? 12.841 -27.054 -17.771 1.00 48.88 174 ALA A O 1
ATOM 1414 N N . GLU A 1 175 ? 12.300 -28.805 -16.487 1.00 53.38 175 GLU A N 1
ATOM 1415 C CA . GLU A 1 175 ? 13.280 -29.719 -17.111 1.00 53.38 175 GLU A CA 1
ATOM 1416 C C . GLU A 1 175 ? 12.777 -31.168 -17.315 1.00 53.38 175 GLU A C 1
ATOM 1418 O O . GLU A 1 175 ? 13.542 -32.111 -17.144 1.00 53.38 175 GLU A O 1
ATOM 1423 N N . GLU A 1 176 ? 11.510 -31.397 -17.687 1.00 52.72 176 GLU A N 1
ATOM 1424 C CA . GLU A 1 176 ? 11.042 -32.765 -18.029 1.00 52.72 176 GLU A CA 1
ATOM 1425 C C . GLU A 1 176 ? 10.351 -32.908 -19.398 1.00 52.72 176 GLU A C 1
ATOM 1427 O O . GLU A 1 176 ? 9.978 -34.018 -19.775 1.00 52.72 176 GLU A O 1
ATOM 1432 N N . ASP A 1 177 ? 10.249 -31.844 -20.201 1.00 53.06 177 ASP A N 1
ATOM 1433 C CA . ASP A 1 177 ? 9.595 -31.933 -21.519 1.00 53.06 177 ASP A CA 1
ATOM 1434 C C . ASP A 1 177 ? 10.531 -32.444 -22.636 1.00 53.06 177 ASP A C 1
ATOM 1436 O O . ASP A 1 177 ? 10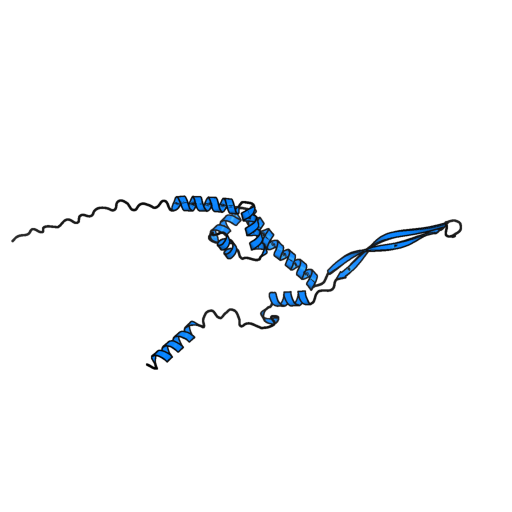.063 -33.022 -23.622 1.00 53.06 177 ASP A O 1
ATOM 1440 N N . ASP A 1 178 ? 11.853 -32.329 -22.468 1.00 56.53 178 ASP A N 1
ATOM 1441 C CA . ASP A 1 178 ? 12.825 -32.706 -23.508 1.00 56.53 178 ASP A CA 1
ATOM 1442 C C . ASP A 1 178 ? 12.946 -34.232 -23.691 1.00 56.53 178 ASP A C 1
ATOM 1444 O O . ASP A 1 178 ? 13.170 -34.718 -24.802 1.00 56.53 178 ASP A O 1
ATOM 1448 N N . ASN A 1 179 ? 12.731 -35.016 -22.628 1.00 59.75 179 ASN A N 1
ATOM 1449 C CA . ASN A 1 179 ? 12.820 -36.480 -22.694 1.00 59.75 179 ASN A CA 1
ATOM 1450 C C . ASN A 1 179 ? 11.569 -37.136 -23.301 1.00 59.75 179 ASN A C 1
ATOM 1452 O O . ASN A 1 179 ? 11.660 -38.234 -23.854 1.00 59.75 179 ASN A O 1
ATOM 1456 N N . LEU A 1 180 ? 10.403 -36.483 -23.224 1.00 61.59 180 LEU A N 1
ATOM 1457 C CA . LEU A 1 180 ? 9.147 -37.054 -23.716 1.00 61.59 180 LEU A CA 1
ATOM 1458 C C . LEU A 1 180 ? 9.039 -36.962 -25.246 1.00 61.59 180 LEU A C 1
ATOM 1460 O O . LEU A 1 180 ? 8.626 -37.926 -25.891 1.00 61.59 180 LEU A O 1
ATOM 1464 N N . PHE A 1 181 ? 9.456 -35.839 -25.841 1.00 65.12 181 PHE A N 1
ATOM 1465 C CA . PHE A 1 181 ? 9.454 -35.672 -27.299 1.00 65.12 181 PHE A CA 1
ATOM 1466 C C . PHE A 1 181 ? 10.547 -36.495 -27.994 1.00 65.12 181 PHE A C 1
ATOM 1468 O O . PHE A 1 181 ? 10.302 -37.026 -29.078 1.00 65.12 181 PHE A O 1
ATOM 1475 N N . ALA A 1 182 ? 11.714 -36.667 -27.364 1.00 66.31 182 ALA A N 1
ATOM 1476 C CA . ALA A 1 182 ? 12.785 -37.512 -27.895 1.00 66.31 182 ALA A CA 1
ATOM 1477 C C . ALA A 1 182 ? 12.386 -39.000 -27.935 1.00 66.31 182 ALA A C 1
ATOM 1479 O O . ALA A 1 182 ? 12.593 -39.666 -28.949 1.00 66.31 182 ALA A O 1
ATOM 1480 N N . ALA A 1 183 ? 11.738 -39.505 -26.878 1.00 68.75 183 ALA A N 1
ATOM 1481 C CA . ALA A 1 183 ? 11.267 -40.891 -26.825 1.00 68.75 183 ALA A CA 1
ATOM 1482 C C . ALA A 1 183 ? 10.145 -41.179 -27.841 1.00 68.75 183 ALA A C 1
ATOM 1484 O O . ALA A 1 183 ? 10.080 -42.273 -28.404 1.00 68.75 183 ALA A O 1
ATOM 1485 N N . LEU A 1 184 ? 9.274 -40.199 -28.108 1.00 69.31 184 LEU A N 1
ATOM 1486 C CA . LEU A 1 184 ? 8.219 -40.338 -29.113 1.00 69.31 184 LEU A CA 1
ATOM 1487 C C . LEU A 1 184 ? 8.784 -40.327 -30.544 1.00 69.31 184 LEU A C 1
ATOM 1489 O O . LEU A 1 184 ? 8.316 -41.086 -31.388 1.00 69.31 184 LEU A O 1
ATOM 1493 N N . ALA A 1 185 ? 9.801 -39.501 -30.811 1.00 72.50 185 ALA A N 1
ATOM 1494 C CA . ALA A 1 185 ? 10.479 -39.459 -32.106 1.00 72.50 185 ALA A CA 1
ATOM 1495 C C . ALA A 1 185 ? 11.223 -40.772 -32.410 1.00 72.50 185 ALA A C 1
ATOM 1497 O O . ALA A 1 185 ? 11.100 -41.301 -33.512 1.00 72.50 185 ALA A O 1
ATOM 1498 N N . GLU A 1 186 ? 11.908 -41.352 -31.417 1.00 74.62 186 GLU A N 1
ATOM 1499 C CA . GLU A 1 186 ? 12.599 -42.642 -31.565 1.00 74.62 186 GLU A CA 1
ATOM 1500 C C . GLU A 1 186 ? 11.620 -43.812 -31.790 1.00 74.62 186 GLU A C 1
ATOM 1502 O O . GLU A 1 186 ? 11.930 -44.764 -32.510 1.00 74.62 186 GLU A O 1
ATOM 1507 N N . A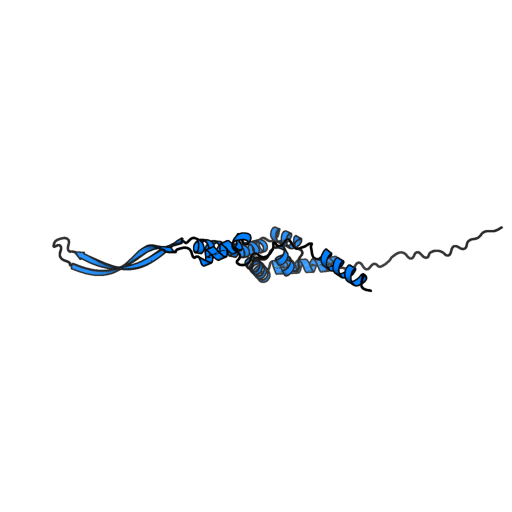LA A 1 187 ? 10.421 -43.752 -31.203 1.00 72.19 187 ALA A N 1
ATOM 1508 C CA . ALA A 1 187 ? 9.380 -44.755 -31.426 1.00 72.19 187 ALA A CA 1
ATOM 1509 C C . ALA A 1 187 ? 8.791 -44.678 -32.845 1.00 72.19 187 ALA A C 1
ATOM 1511 O O . ALA A 1 187 ? 8.562 -45.713 -33.465 1.00 72.19 187 ALA A O 1
ATOM 1512 N N . VAL A 1 188 ? 8.600 -43.466 -33.377 1.00 75.69 188 VAL A N 1
ATOM 1513 C CA . VAL A 1 188 ? 8.099 -43.251 -34.745 1.00 75.69 188 VAL A CA 1
ATOM 1514 C C . VAL A 1 188 ? 9.142 -43.644 -35.797 1.00 75.69 188 VAL A C 1
ATOM 1516 O O . VAL A 1 188 ? 8.780 -44.207 -36.825 1.00 75.69 188 VAL A O 1
ATOM 1519 N N . GLU A 1 189 ? 10.436 -43.427 -35.540 1.00 70.06 189 GLU A N 1
ATOM 1520 C CA . GLU A 1 189 ? 11.511 -43.873 -36.442 1.00 70.06 189 GLU A CA 1
ATOM 1521 C C . GLU A 1 189 ? 11.717 -45.396 -36.454 1.00 70.06 189 GLU A C 1
ATOM 1523 O O . GLU A 1 189 ? 12.262 -45.925 -37.418 1.00 70.06 189 GLU A O 1
ATOM 1528 N N . ARG A 1 190 ? 11.273 -46.123 -35.419 1.00 64.69 190 ARG A N 1
ATOM 1529 C CA . ARG A 1 190 ? 11.322 -47.597 -35.391 1.00 64.69 190 ARG A CA 1
ATOM 1530 C C . ARG A 1 190 ? 10.154 -48.281 -36.109 1.00 64.69 190 ARG A C 1
ATOM 1532 O O . ARG A 1 190 ? 10.230 -49.490 -36.321 1.00 64.69 190 ARG A O 1
ATOM 1539 N N . GLU A 1 191 ? 9.098 -47.549 -36.458 1.00 54.28 191 GLU A N 1
ATOM 1540 C CA . GLU A 1 191 ? 7.913 -48.078 -37.157 1.00 54.28 191 GLU A CA 1
ATOM 1541 C C . GLU A 1 191 ? 7.895 -47.797 -38.676 1.00 54.28 191 GLU A C 1
ATOM 1543 O O . GLU A 1 191 ? 6.892 -48.079 -39.336 1.00 54.28 191 GLU A O 1
ATOM 1548 N N . VAL A 1 192 ? 9.001 -47.306 -39.255 1.00 50.06 192 VAL A N 1
ATOM 1549 C CA . VAL A 1 192 ? 9.211 -47.158 -40.714 1.00 50.06 192 VAL A CA 1
ATOM 1550 C C . VAL A 1 192 ? 10.334 -48.078 -41.181 1.00 50.06 192 VAL A C 1
ATOM 1552 O O . VAL A 1 192 ? 10.150 -48.726 -42.237 1.00 50.06 192 VAL A O 1
#